Protein AF-A0A3N1XQB6-F1 (afdb_monomer_lite)

Radius of gyration: 24.45 Å; chains: 1; bounding box: 60×54×68 Å

Secondary structure (DSSP, 8-state):
-----PPEEEEE-SBTTTB--SS--TT-EEEEEE-TTS-EEEEEE-HHHHHHHHHHHHSTTEEEEE-STTTTHIIIIIHHHHT-TTPEESS--TTSSSS--S-HHHHHHHHHHHHHHHHHHHS-EEEE-TT--HHHHHHHHHHS--TTEEEE---TTT-S-HHHHHHHHHHHHHHHT---TT----S------PPPHHHHHHHHHHHHHHHHHHHHHHHHHHHHTEEEHHHHHHHHT--HHHHHHHHHTTSS--EEETTEEEEEGGGEETTEEPTTHHHHHHHS-TT--HHHHHHHHHS--TT-EETTEE--HHHHHHTT--HHHHHHHHHTSS--

Sequence (336 aa):
MSATNRQAHLLLDWDGVINVEGNERPGLLEAVVTDRHGEDVLLRWHPAVVDELREILSRSRVRAFWLTTNNHLVPDHWGDVVGLPGIENAAALPDGHGYPPRSPLSWTTWRAAAALRHVEDSGNVMWIDAHIDETLTAGISEMGRTSGLRRIIPDSSVGLSMAHIAEIQCWVAEISGENPHGSRGMFSSDWEAAVTAAQAREIRESAARDVEAEVAETRAEYRRICLSTDEVAAVLHLSPTAISAALADGALYCERIGSEDVFPTWQFAEGRTIAGLPAVLRARPEGLRGPTLHGWMTTAKPTLRLAAEIVSPREWLRRGHDVRTITGLLSTFGYR

Foldseek 3Di:
DDPPLFAAEEEDECFLAAFFPADDDPQWDWDWDQDQQRDTDIGTGHLVLLVLVVVLCVDPRYAYAYLYLQQCCCAPPVCVVSPNHDHHHLDADPQRHRDDQPDPVSSLVVSLVSQVVSCVRRVAYEYEEQPCDPVSVVVNVLPDPCRRYHYDHHRSNHHDDVVNSVVVVCSSCVSVVNPPPDDDDDDDDDDDDDDDPVVSVVVVVVVVVVVVVSVVVLLVVLQVQWDFLVRLCVLQVHDSVVVVVCVVLQVFDWDDDPNTTTGGNLQDDPSGGFPCRSVLVVLADPSCDGPNVVCQQARFGPQCDDPHDGGGVSVCRNVPHDSVSSSVVNNVSDDD

pLDDT: mean 74.73, std 19.37, range [27.41, 96.94]

Structure (mmCIF, N/CA/C/O backbone):
data_AF-A0A3N1XQB6-F1
#
_entry.id   AF-A0A3N1XQB6-F1
#
loop_
_atom_site.group_PDB
_atom_site.id
_atom_site.type_symbol
_atom_site.label_atom_id
_atom_site.label_alt_id
_atom_site.label_comp_id
_atom_site.label_asym_id
_atom_site.label_entity_id
_atom_site.label_seq_id
_atom_site.pdbx_PDB_ins_code
_atom_site.Cartn_x
_atom_site.Cartn_y
_atom_site.Cartn_z
_atom_site.occupancy
_atom_site.B_iso_or_equiv
_atom_site.auth_seq_id
_atom_site.auth_comp_id
_atom_site.auth_asym_id
_atom_site.auth_atom_id
_atom_site.pdbx_PDB_model_num
ATOM 1 N N . MET A 1 1 ? -32.341 20.625 8.602 1.00 37.22 1 MET A N 1
ATOM 2 C CA . MET A 1 1 ? -31.476 19.757 7.774 1.00 37.22 1 MET A CA 1
ATOM 3 C C . MET A 1 1 ? -31.316 18.452 8.530 1.00 37.22 1 MET A C 1
ATOM 5 O O . MET A 1 1 ? -30.913 18.494 9.682 1.00 37.22 1 MET A O 1
ATOM 9 N N . SER A 1 2 ? -31.789 17.347 7.953 1.00 33.22 2 SER A N 1
ATOM 10 C CA . SER A 1 2 ? -31.799 16.023 8.587 1.00 33.22 2 SER A CA 1
ATOM 11 C C . SER A 1 2 ? -30.358 15.550 8.802 1.00 33.22 2 SER A C 1
ATOM 13 O O . SER A 1 2 ? -29.566 15.608 7.863 1.00 33.22 2 SER A O 1
ATOM 15 N N . ALA A 1 3 ? -30.013 15.140 10.027 1.00 41.22 3 ALA A N 1
ATOM 16 C CA . ALA A 1 3 ? -28.755 14.465 10.324 1.00 41.22 3 ALA A CA 1
ATOM 17 C C . ALA A 1 3 ? -28.787 13.109 9.611 1.00 41.22 3 ALA A C 1
ATOM 19 O O . ALA A 1 3 ? -29.341 12.134 10.112 1.00 41.22 3 ALA A O 1
ATOM 20 N N . THR A 1 4 ? -28.289 13.087 8.378 1.00 45.56 4 THR A N 1
ATOM 21 C CA . THR A 1 4 ? -28.101 11.869 7.597 1.00 45.56 4 THR A CA 1
ATOM 22 C C . THR A 1 4 ? -27.347 10.856 8.446 1.00 45.56 4 THR A C 1
ATOM 24 O O . THR A 1 4 ? -26.298 11.182 8.997 1.00 45.56 4 THR A O 1
ATOM 27 N N . ASN A 1 5 ? -27.918 9.657 8.535 1.00 54.62 5 ASN A N 1
ATOM 28 C CA . ASN A 1 5 ? -27.428 8.444 9.182 1.00 54.62 5 ASN A CA 1
ATOM 29 C C . ASN A 1 5 ? -26.044 8.042 8.624 1.00 54.62 5 ASN A C 1
ATOM 31 O O . ASN A 1 5 ? -25.943 7.119 7.818 1.00 54.62 5 ASN A O 1
ATOM 35 N N . ARG A 1 6 ? -24.995 8.807 8.952 1.00 66.81 6 ARG A N 1
ATOM 36 C CA . ARG A 1 6 ? -23.616 8.540 8.532 1.00 66.81 6 ARG A CA 1
ATOM 37 C C . ARG A 1 6 ? -23.155 7.267 9.235 1.00 66.81 6 ARG A C 1
ATOM 39 O O . ARG A 1 6 ? -23.206 7.192 10.460 1.00 66.81 6 ARG A O 1
ATOM 46 N N . GLN A 1 7 ? -22.754 6.267 8.454 1.00 82.31 7 GLN A N 1
ATOM 47 C CA . GLN A 1 7 ? -22.132 5.058 8.990 1.00 82.31 7 GLN A CA 1
ATOM 48 C C . GLN A 1 7 ? -20.824 5.435 9.684 1.00 82.31 7 GLN A C 1
ATOM 50 O O . GLN A 1 7 ? -20.067 6.254 9.164 1.00 82.31 7 GLN A O 1
ATOM 55 N N . ALA A 1 8 ? -20.565 4.845 10.847 1.00 89.94 8 ALA A N 1
ATOM 56 C CA . ALA A 1 8 ? -19.280 4.995 11.510 1.00 89.94 8 ALA A CA 1
ATOM 57 C C . ALA A 1 8 ? -18.208 4.204 10.753 1.00 89.94 8 ALA A C 1
ATOM 59 O O . ALA A 1 8 ? -18.502 3.164 10.159 1.00 89.94 8 ALA A O 1
ATOM 60 N N . HIS A 1 9 ? -16.970 4.688 10.767 1.00 93.75 9 HIS A N 1
ATOM 61 C CA . HIS A 1 9 ? -15.856 4.034 10.085 1.00 93.75 9 HIS A CA 1
ATOM 62 C C . HIS A 1 9 ? -14.942 3.322 11.089 1.00 93.75 9 HIS A C 1
ATOM 64 O O . HIS A 1 9 ? -14.532 3.908 12.088 1.00 93.75 9 HIS A O 1
ATOM 70 N N . LEU A 1 10 ? -14.602 2.065 10.816 1.00 94.81 10 LEU A N 1
ATOM 71 C CA . LEU A 1 10 ? -13.601 1.301 11.559 1.00 94.81 10 LEU A CA 1
ATOM 72 C C . LEU A 1 10 ? -12.359 1.142 10.680 1.00 94.81 10 LEU A C 1
ATOM 74 O O . LEU A 1 10 ? -12.445 0.545 9.613 1.00 94.81 10 LEU A O 1
ATOM 78 N N . LEU A 1 11 ? -11.223 1.683 11.105 1.00 95.06 11 LEU A N 1
ATOM 79 C CA . LEU A 1 11 ? -9.953 1.595 10.387 1.00 95.06 11 LEU A CA 1
ATOM 80 C C . LEU A 1 11 ? -9.073 0.558 11.077 1.00 95.06 11 LEU A C 1
ATOM 82 O O . LEU A 1 11 ? -8.814 0.683 12.273 1.00 95.06 11 LEU A O 1
ATOM 86 N N . LEU A 1 12 ? -8.633 -0.450 10.334 1.00 95.00 12 LEU A N 1
ATOM 87 C CA . LEU A 1 12 ? -7.875 -1.585 10.855 1.00 95.00 12 LEU A CA 1
ATOM 88 C C . LEU A 1 12 ? -6.495 -1.637 10.201 1.00 95.00 12 LEU A C 1
ATOM 90 O O . LEU A 1 12 ? -6.410 -1.740 8.976 1.00 95.00 12 LEU A O 1
ATOM 94 N N . ASP A 1 13 ? -5.425 -1.613 10.993 1.00 93.31 13 ASP A N 1
ATOM 95 C CA . ASP A 1 13 ? -4.147 -2.150 10.519 1.00 93.31 13 ASP A CA 1
ATOM 96 C C . ASP A 1 13 ? -4.190 -3.691 10.501 1.00 93.31 13 ASP A C 1
ATOM 98 O O . ASP A 1 13 ? -5.101 -4.327 11.038 1.00 93.31 13 ASP A O 1
ATOM 102 N N . TRP A 1 14 ? -3.212 -4.290 9.831 1.00 92.56 14 TRP A N 1
ATOM 103 C CA . TRP A 1 14 ? -3.039 -5.729 9.713 1.00 92.56 14 TRP A CA 1
ATOM 104 C C . TRP A 1 14 ? -2.078 -6.265 10.772 1.00 92.56 14 TRP A C 1
ATOM 106 O O . TRP A 1 14 ? -2.487 -7.055 11.628 1.00 92.56 14 TRP A O 1
ATOM 116 N N . ASP A 1 15 ? -0.822 -5.821 10.719 1.00 88.12 15 ASP A N 1
ATOM 117 C CA . ASP A 1 15 ? 0.254 -6.320 11.571 1.00 88.12 15 ASP A CA 1
ATOM 118 C C . ASP A 1 15 ? 0.117 -5.774 12.996 1.00 88.12 15 ASP A C 1
ATOM 120 O O . ASP A 1 15 ? -0.189 -4.603 13.221 1.00 88.12 15 ASP A O 1
ATOM 124 N N . GLY A 1 16 ? 0.237 -6.668 13.974 1.00 86.12 16 GLY A N 1
ATOM 125 C CA . GLY A 1 16 ? 0.018 -6.370 15.385 1.00 86.12 16 GLY A CA 1
ATOM 126 C C . GLY A 1 16 ? -1.448 -6.163 15.781 1.00 86.12 16 GLY A C 1
ATOM 127 O O . GLY A 1 16 ? -1.733 -5.964 16.960 1.00 86.12 16 GLY A O 1
ATOM 128 N N . VAL A 1 17 ? -2.392 -6.239 14.835 1.00 93.56 17 VAL A N 1
ATOM 129 C CA . VAL A 1 17 ? -3.833 -6.045 15.074 1.00 93.56 17 VAL A CA 1
ATOM 130 C C . VAL A 1 17 ? -4.612 -7.323 14.782 1.00 93.56 17 VAL A C 1
ATOM 132 O O . VAL A 1 17 ? -5.195 -7.904 15.697 1.00 93.56 17 VAL A O 1
ATOM 135 N N . ILE A 1 18 ? -4.623 -7.767 13.523 1.00 93.56 18 ILE A N 1
ATOM 136 C CA . ILE A 1 18 ? -5.254 -9.027 13.101 1.00 93.56 18 ILE A CA 1
ATOM 137 C C . ILE A 1 18 ? -4.201 -10.127 13.027 1.00 93.56 18 ILE A C 1
ATOM 139 O O . ILE A 1 18 ? -4.397 -11.203 13.593 1.00 93.56 18 ILE A O 1
ATOM 143 N N . ASN A 1 19 ? -3.086 -9.832 12.356 1.00 90.62 19 ASN A N 1
ATOM 144 C CA . ASN A 1 19 ? -1.931 -10.707 12.271 1.00 90.62 19 ASN A CA 1
ATOM 145 C C . ASN A 1 19 ? -0.998 -10.456 13.460 1.00 90.62 19 ASN A C 1
ATOM 147 O O . ASN A 1 19 ? -0.467 -9.359 13.622 1.00 90.62 19 ASN A O 1
ATOM 151 N N . VAL A 1 20 ? -0.810 -11.464 14.304 1.00 82.75 20 VAL A N 1
ATOM 152 C CA . VAL A 1 20 ? -0.005 -11.363 15.525 1.00 82.75 20 VAL A CA 1
ATOM 153 C C . VAL A 1 20 ? 1.486 -11.485 15.189 1.00 82.75 20 VAL A C 1
ATOM 155 O O . VAL A 1 20 ? 1.912 -12.479 14.606 1.00 82.75 20 VAL A O 1
ATOM 158 N N . GLU A 1 21 ? 2.295 -10.506 15.609 1.00 74.94 21 GLU A N 1
ATOM 159 C CA . GLU A 1 21 ? 3.747 -10.457 15.335 1.00 74.94 21 GLU A CA 1
ATOM 160 C C . GLU A 1 21 ? 4.579 -11.332 16.298 1.00 74.94 21 GLU A C 1
ATOM 162 O O . GLU A 1 21 ? 5.763 -11.581 16.074 1.00 74.94 21 GLU A O 1
ATOM 167 N N . GLY A 1 22 ? 3.974 -11.785 17.400 1.00 63.81 22 GLY A N 1
ATOM 168 C CA . GLY A 1 22 ? 4.632 -12.529 18.477 1.00 63.81 22 GLY A CA 1
ATOM 169 C C . GLY A 1 22 ? 4.761 -14.044 18.259 1.00 63.81 22 GLY A C 1
ATOM 170 O O . GLY A 1 22 ? 4.192 -14.628 17.338 1.00 63.81 22 GLY A O 1
ATOM 171 N N . ASN A 1 23 ? 5.503 -14.693 19.166 1.00 53.84 23 ASN A N 1
ATOM 172 C CA . ASN A 1 23 ? 5.668 -16.154 19.213 1.00 53.84 23 ASN A CA 1
ATOM 173 C C . ASN A 1 23 ? 4.344 -16.898 19.467 1.00 53.84 23 ASN A C 1
ATOM 175 O O . ASN A 1 23 ? 3.386 -16.317 19.976 1.00 53.84 23 ASN A O 1
ATOM 179 N N . GLU A 1 24 ? 4.342 -18.206 19.178 1.00 57.19 24 GLU A N 1
ATOM 180 C CA . GLU A 1 24 ? 3.225 -19.137 19.386 1.00 57.19 24 GLU A CA 1
ATOM 181 C C . GLU A 1 24 ? 2.515 -18.928 20.733 1.00 57.19 24 GLU A C 1
ATOM 183 O O . GLU A 1 24 ? 3.117 -19.002 21.810 1.00 57.19 24 GLU A O 1
ATOM 188 N N . ARG A 1 25 ? 1.201 -18.694 20.666 1.00 62.06 25 ARG A N 1
ATOM 189 C CA . ARG A 1 25 ? 0.310 -18.627 21.827 1.00 62.06 25 ARG A CA 1
ATOM 190 C C . ARG A 1 25 ? -0.798 -19.668 21.681 1.00 62.06 25 ARG A C 1
ATOM 192 O O . ARG A 1 25 ? -1.293 -19.870 20.570 1.00 62.06 25 ARG A O 1
ATOM 199 N N . PRO A 1 26 ? -1.242 -20.301 22.781 1.00 57.78 26 PRO A N 1
ATOM 200 C CA . PRO A 1 26 ? -2.378 -21.210 22.734 1.00 57.78 26 PRO A CA 1
ATOM 201 C C . PRO A 1 26 ? -3.621 -20.513 22.171 1.00 57.78 26 PRO A C 1
ATOM 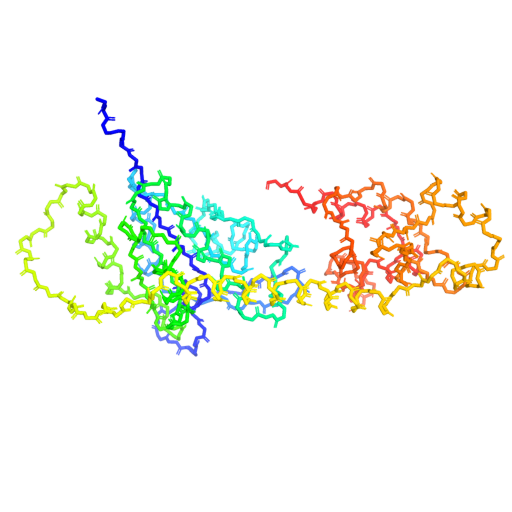203 O O . PRO A 1 26 ? -3.981 -19.429 22.626 1.00 57.78 26 PRO A O 1
ATOM 206 N N . GLY A 1 27 ? -4.291 -21.156 21.214 1.00 68.06 27 GLY A N 1
ATOM 207 C CA . GLY A 1 27 ? -5.571 -20.691 20.672 1.00 68.06 27 GLY A CA 1
ATOM 208 C C . GLY A 1 27 ? -5.487 -19.784 19.443 1.00 68.06 27 GLY A C 1
ATOM 209 O O . GLY A 1 27 ? -6.539 -19.429 18.915 1.00 68.06 27 GLY A O 1
ATOM 210 N N . LEU A 1 28 ? -4.289 -19.444 18.955 1.00 73.75 28 LEU A N 1
ATOM 211 C CA . LEU A 1 28 ? -4.148 -18.830 17.633 1.00 73.75 28 LEU A CA 1
ATOM 212 C C . LEU A 1 28 ? -4.397 -19.873 16.537 1.00 73.75 28 LEU A C 1
ATOM 214 O O . LEU A 1 28 ? -3.977 -21.025 16.654 1.00 73.75 28 LEU A O 1
ATOM 218 N N . LEU A 1 29 ? -5.081 -19.455 15.476 1.00 78.31 29 LEU A N 1
ATOM 219 C CA . LEU A 1 29 ? -5.055 -20.161 14.205 1.00 78.31 29 LEU A CA 1
ATOM 220 C C . LEU A 1 29 ? -3.873 -19.673 13.386 1.00 78.31 29 LEU A C 1
ATOM 222 O O . LEU A 1 29 ? -3.486 -18.505 13.465 1.00 78.31 29 LEU A O 1
ATOM 226 N N . GLU A 1 30 ? -3.337 -20.587 12.589 1.00 84.25 30 GLU A N 1
ATOM 227 C CA . GLU A 1 30 ? -2.217 -20.325 11.707 1.00 84.25 30 GLU A CA 1
ATOM 228 C C . GLU A 1 30 ? -2.565 -20.730 10.278 1.00 84.25 30 GLU A C 1
ATOM 230 O O . GLU A 1 30 ? -3.202 -21.761 10.042 1.00 84.25 30 GLU A O 1
ATOM 235 N N . ALA A 1 31 ? -2.117 -19.929 9.319 1.00 76.19 31 ALA A N 1
ATOM 236 C CA . ALA A 1 31 ? -2.151 -20.279 7.909 1.00 76.19 31 ALA A CA 1
ATOM 237 C C . ALA A 1 31 ? -0.877 -19.791 7.237 1.00 76.19 31 ALA A C 1
ATOM 239 O O . ALA A 1 31 ? -0.441 -18.666 7.463 1.00 76.19 31 ALA A O 1
ATOM 240 N N . VAL A 1 32 ? -0.299 -20.626 6.381 1.00 77.56 32 VAL A N 1
ATOM 241 C CA . VAL A 1 32 ? 0.776 -20.195 5.491 1.00 77.56 32 VAL A CA 1
ATOM 242 C C . VAL A 1 32 ? 0.141 -19.716 4.197 1.00 77.56 32 VAL A C 1
ATOM 244 O O . VAL A 1 32 ? -0.618 -20.449 3.559 1.00 77.56 32 VAL A O 1
ATOM 247 N N . VAL A 1 33 ? 0.449 -18.482 3.825 1.00 72.88 33 VAL A N 1
ATOM 248 C CA . VAL A 1 33 ? 0.063 -17.874 2.554 1.00 72.88 33 VAL A CA 1
ATOM 249 C C . VAL A 1 33 ? 1.319 -17.501 1.796 1.00 72.88 33 VAL A C 1
ATOM 251 O O . VAL A 1 33 ? 2.333 -17.164 2.392 1.00 72.88 33 VAL A O 1
ATOM 254 N N . THR A 1 34 ? 1.258 -17.530 0.476 1.00 68.56 34 THR A N 1
ATOM 255 C CA . THR A 1 34 ? 2.379 -17.078 -0.342 1.00 68.56 34 THR A CA 1
ATOM 256 C C . THR A 1 34 ? 2.198 -15.595 -0.641 1.00 68.56 34 THR A C 1
ATOM 258 O O . THR A 1 34 ? 1.141 -15.178 -1.122 1.00 68.56 34 THR A O 1
ATOM 261 N N . ASP A 1 35 ? 3.208 -14.781 -0.350 1.00 65.19 35 ASP A N 1
ATOM 262 C CA . ASP A 1 35 ? 3.184 -13.369 -0.714 1.00 65.19 35 ASP A CA 1
ATOM 263 C C . ASP A 1 35 ? 3.443 -13.155 -2.218 1.00 65.19 35 ASP A C 1
ATOM 265 O O . ASP A 1 35 ? 3.690 -14.076 -3.003 1.00 65.19 35 ASP A O 1
ATOM 269 N N . ARG A 1 36 ? 3.424 -11.893 -2.655 1.00 56.59 36 ARG A N 1
ATOM 270 C CA . ARG A 1 36 ? 3.706 -11.533 -4.057 1.00 56.59 36 ARG A CA 1
ATOM 271 C C . ARG A 1 36 ? 5.138 -11.854 -4.512 1.00 56.59 36 ARG A C 1
ATOM 273 O O . ARG A 1 36 ? 5.409 -11.845 -5.715 1.00 56.59 36 ARG A O 1
ATOM 280 N N . HIS A 1 37 ? 6.058 -12.052 -3.571 1.00 54.69 37 HIS A N 1
ATOM 281 C CA . HIS A 1 37 ? 7.454 -12.408 -3.802 1.00 54.69 37 HIS A CA 1
ATOM 282 C C . HIS A 1 37 ? 7.668 -13.923 -3.827 1.00 54.69 37 HIS A C 1
ATOM 284 O O . HIS A 1 37 ? 8.764 -14.362 -4.170 1.00 54.69 37 HIS A O 1
ATOM 290 N N . GLY A 1 38 ? 6.607 -14.711 -3.619 1.00 55.50 38 GLY A N 1
ATOM 291 C CA . GLY A 1 38 ? 6.679 -16.167 -3.630 1.00 55.50 38 GLY A CA 1
ATOM 292 C C . GLY A 1 38 ? 7.215 -16.727 -2.319 1.00 55.50 38 GLY A C 1
ATOM 293 O O . GLY A 1 38 ? 7.556 -17.906 -2.282 1.00 55.50 38 GLY A O 1
ATOM 294 N N . GLU A 1 39 ? 7.315 -15.882 -1.296 1.00 64.62 39 GLU A N 1
ATOM 295 C CA . GLU A 1 39 ? 7.776 -16.244 0.030 1.00 64.62 39 GLU A CA 1
ATOM 296 C C . GLU A 1 39 ? 6.581 -16.689 0.868 1.00 64.62 39 GLU A C 1
ATOM 298 O O . GLU A 1 39 ? 5.492 -16.104 0.811 1.00 64.62 39 GLU A O 1
ATOM 303 N N . ASP A 1 40 ? 6.791 -17.743 1.645 1.00 74.06 40 ASP A N 1
ATOM 304 C CA . ASP A 1 40 ? 5.795 -18.229 2.584 1.00 74.06 40 ASP A CA 1
ATOM 305 C C . ASP A 1 40 ? 5.720 -17.266 3.774 1.00 74.06 40 ASP A C 1
ATOM 307 O O . ASP A 1 40 ? 6.676 -17.082 4.529 1.00 74.06 40 ASP A O 1
ATOM 311 N N . VAL A 1 41 ? 4.553 -16.656 3.944 1.00 76.69 41 VAL A N 1
ATOM 312 C CA . VAL A 1 41 ? 4.210 -15.787 5.064 1.00 76.69 41 VAL A CA 1
ATOM 313 C C . VAL A 1 41 ? 3.276 -16.550 5.986 1.00 76.69 41 VAL A C 1
ATOM 315 O O . VAL A 1 41 ? 2.232 -17.060 5.580 1.00 76.69 41 VAL A O 1
ATOM 318 N N . LEU A 1 42 ? 3.657 -16.626 7.255 1.00 81.75 42 LEU A N 1
ATOM 319 C CA . LEU A 1 42 ? 2.842 -17.241 8.288 1.00 81.75 42 LEU A CA 1
ATOM 320 C C . LEU A 1 42 ? 1.902 -16.199 8.890 1.00 81.75 42 LEU A C 1
ATOM 322 O O . LEU A 1 42 ? 2.346 -15.266 9.555 1.00 81.75 42 LEU A O 1
ATOM 326 N N . LEU A 1 43 ? 0.608 -16.384 8.662 1.00 83.00 43 LEU A N 1
ATOM 327 C CA . LEU A 1 43 ? -0.453 -15.611 9.289 1.00 83.00 43 LEU A CA 1
ATOM 328 C C . LEU A 1 43 ? -0.833 -16.249 10.616 1.00 83.00 43 LEU A C 1
ATOM 330 O O . LEU A 1 43 ? -1.012 -17.468 10.680 1.00 83.00 43 LEU A O 1
ATOM 334 N N . ARG A 1 44 ? -1.019 -15.426 11.648 1.00 82.56 44 ARG A N 1
ATOM 335 C CA . ARG A 1 44 ? -1.482 -15.871 12.967 1.00 82.56 44 ARG A CA 1
ATOM 336 C C . ARG A 1 44 ? -2.578 -14.963 13.485 1.00 82.56 44 ARG A C 1
ATOM 338 O O . ARG A 1 44 ? -2.361 -13.762 13.590 1.00 82.56 44 ARG A O 1
ATOM 345 N N . TRP A 1 45 ? -3.728 -15.514 13.857 1.00 86.88 45 TRP A N 1
ATOM 346 C CA . TRP A 1 45 ? -4.842 -14.711 14.369 1.00 86.88 45 TRP A CA 1
ATOM 347 C C . TRP A 1 45 ? -5.650 -15.448 15.431 1.00 86.88 45 TRP A C 1
ATOM 349 O O . TRP A 1 45 ? -5.659 -16.677 15.502 1.00 86.88 45 TRP A O 1
ATOM 359 N N . HIS A 1 46 ? -6.367 -14.692 16.260 1.00 82.81 46 HIS A N 1
ATOM 360 C CA . HIS A 1 46 ? -7.278 -15.265 17.242 1.00 82.81 46 HIS A CA 1
ATOM 361 C C . HIS A 1 46 ? -8.669 -15.476 16.607 1.00 82.81 46 HIS A C 1
ATOM 363 O O . HIS A 1 46 ? -9.344 -14.491 16.294 1.00 82.81 46 HIS A O 1
ATOM 369 N N . PRO A 1 47 ? -9.161 -16.720 16.452 1.00 82.38 47 PRO A N 1
ATOM 370 C CA . PRO A 1 47 ? -10.404 -16.995 15.725 1.00 82.38 47 PRO A CA 1
ATOM 371 C C . PRO A 1 47 ? -11.619 -16.315 16.358 1.00 82.38 47 PRO A C 1
ATOM 373 O O . PRO A 1 47 ? -12.378 -15.662 15.654 1.00 82.38 47 PRO A O 1
ATOM 376 N N . ALA A 1 48 ? -11.744 -16.351 17.691 1.00 79.12 48 ALA A N 1
ATOM 377 C CA . ALA A 1 48 ? -12.870 -15.706 18.375 1.00 79.12 48 ALA A CA 1
ATOM 378 C C . ALA A 1 48 ? -12.911 -14.178 18.174 1.00 79.12 48 ALA A C 1
ATOM 380 O O . ALA A 1 48 ? -13.985 -13.599 18.102 1.00 79.12 48 ALA A O 1
ATOM 381 N N . VAL A 1 49 ? -11.751 -13.522 18.047 1.00 84.25 49 VAL A N 1
ATOM 382 C CA . VAL A 1 49 ? -11.674 -12.071 17.804 1.00 84.25 49 VAL A CA 1
ATOM 383 C C . VAL A 1 49 ? -12.165 -11.762 16.396 1.00 84.25 49 VAL A C 1
ATOM 385 O O . VAL A 1 49 ? -12.928 -10.821 16.199 1.00 84.25 49 VAL A O 1
ATOM 388 N N . VAL A 1 50 ? -11.761 -12.575 15.419 1.00 89.44 50 VAL A N 1
ATOM 389 C CA . VAL A 1 50 ? -12.199 -12.410 14.032 1.00 89.44 50 VAL A CA 1
ATOM 390 C C . VAL A 1 50 ? -13.685 -12.733 13.860 1.00 89.44 50 VAL A C 1
ATOM 392 O O . VAL A 1 50 ? -14.375 -12.014 13.139 1.00 89.44 50 VAL A O 1
ATOM 395 N N . ASP A 1 51 ? -14.203 -13.754 14.542 1.00 83.44 51 ASP A N 1
ATOM 396 C CA . ASP A 1 51 ? -15.630 -14.086 14.519 1.00 83.44 51 ASP A CA 1
ATOM 397 C C . ASP A 1 51 ? -16.489 -12.941 15.073 1.00 83.44 51 ASP A C 1
ATOM 399 O O . ASP A 1 51 ? -17.474 -12.546 14.448 1.00 83.44 51 ASP A O 1
ATOM 403 N N . GLU A 1 52 ? -16.069 -12.343 16.187 1.00 84.88 52 GLU A N 1
ATOM 404 C CA . GLU A 1 52 ? -16.755 -11.202 16.799 1.00 84.88 52 GLU A CA 1
ATOM 405 C C . GLU A 1 52 ? -16.635 -9.929 15.955 1.00 84.88 52 GLU A C 1
ATOM 407 O O . GLU A 1 52 ? -17.621 -9.213 15.773 1.00 84.88 52 GLU A O 1
ATOM 412 N N . LEU A 1 53 ? -15.464 -9.656 15.363 1.00 90.56 53 LEU A N 1
ATOM 413 C CA . LEU A 1 53 ? -15.322 -8.573 14.384 1.00 90.56 53 LEU A CA 1
ATOM 414 C C . LEU A 1 53 ? -16.274 -8.778 13.211 1.00 90.56 53 LEU A C 1
ATOM 416 O O . LEU A 1 53 ? -16.976 -7.846 12.829 1.00 90.56 53 LEU A O 1
ATOM 420 N N . ARG A 1 54 ? -16.356 -9.992 12.661 1.00 90.62 54 ARG A N 1
ATOM 421 C CA . ARG A 1 54 ? -17.278 -10.302 11.565 1.00 90.62 54 ARG A CA 1
ATOM 422 C C . ARG A 1 54 ? -18.727 -10.044 11.969 1.00 90.62 54 ARG A C 1
ATOM 424 O O . ARG A 1 54 ? -19.480 -9.473 11.180 1.00 90.62 54 ARG A O 1
ATOM 431 N N . GLU A 1 55 ? -19.116 -10.413 13.189 1.00 88.56 55 GLU A N 1
ATOM 432 C CA . GLU A 1 55 ? -20.449 -10.105 13.702 1.00 88.56 55 GLU A CA 1
ATOM 433 C C . GLU A 1 55 ? -20.682 -8.590 13.782 1.00 88.56 55 GLU A C 1
ATOM 435 O O . GLU A 1 55 ? -21.699 -8.105 13.281 1.00 88.56 55 GLU A O 1
ATOM 440 N N . ILE A 1 56 ? -19.737 -7.828 14.338 1.00 87.50 56 ILE A N 1
ATOM 441 C CA . ILE A 1 56 ? -19.814 -6.362 14.417 1.00 87.50 56 ILE A CA 1
ATOM 442 C C . ILE A 1 56 ? -19.978 -5.751 13.018 1.00 87.50 56 ILE A C 1
ATOM 444 O O . ILE A 1 56 ? -20.850 -4.905 12.818 1.00 87.50 56 ILE A O 1
ATOM 448 N N . LEU A 1 57 ? -19.189 -6.208 12.042 1.00 89.19 57 LEU A N 1
ATOM 449 C CA . LEU A 1 57 ? -19.204 -5.703 10.666 1.00 89.19 57 LEU A CA 1
ATOM 450 C C . LEU A 1 57 ? -20.454 -6.101 9.879 1.00 89.19 57 LEU A C 1
ATOM 452 O O . LEU A 1 57 ? -20.846 -5.398 8.951 1.00 89.19 57 LEU A O 1
ATOM 456 N N . SER A 1 58 ? -21.127 -7.187 10.264 1.00 84.56 58 SER A N 1
ATOM 457 C CA . SER A 1 58 ? -22.410 -7.570 9.666 1.00 84.56 58 SER A CA 1
ATOM 458 C C . SER A 1 58 ? -23.553 -6.604 10.018 1.00 84.56 58 SER A C 1
ATOM 460 O O . SER A 1 58 ? -24.602 -6.605 9.366 1.00 84.56 58 SER A O 1
ATOM 462 N N . ARG A 1 59 ? -23.365 -5.746 11.031 1.00 72.75 59 ARG A N 1
ATOM 463 C CA . ARG A 1 59 ? -24.355 -4.754 11.461 1.00 72.75 59 ARG A CA 1
ATOM 464 C C . ARG A 1 59 ? -24.208 -3.484 10.617 1.00 72.75 59 ARG A C 1
ATOM 466 O O . ARG A 1 59 ? -23.149 -2.871 10.556 1.00 72.75 59 ARG A O 1
ATOM 473 N N . SER A 1 60 ? -25.304 -3.028 10.011 1.00 64.25 60 SER A N 1
ATOM 474 C CA . SER A 1 60 ? -25.357 -1.988 8.960 1.00 64.25 60 SER A CA 1
ATOM 475 C C . SER A 1 60 ? -24.909 -0.561 9.345 1.00 64.25 60 SER A C 1
ATOM 477 O O . SER A 1 60 ? -25.080 0.372 8.555 1.00 64.25 60 SER A O 1
ATOM 479 N N . ARG A 1 61 ? -24.340 -0.364 10.539 1.00 77.94 61 ARG A N 1
ATOM 480 C CA . ARG A 1 61 ? -23.942 0.943 11.090 1.00 77.94 61 ARG A CA 1
ATOM 481 C C . ARG A 1 61 ? -22.434 1.187 11.125 1.00 77.94 61 ARG A C 1
ATOM 483 O O . ARG A 1 61 ? -22.041 2.337 11.317 1.00 77.94 61 ARG A O 1
ATOM 490 N N . VAL A 1 62 ? -21.618 0.158 10.899 1.00 88.31 62 VAL A N 1
ATOM 491 C CA . VAL A 1 62 ? -20.156 0.270 10.832 1.00 88.31 62 VAL A CA 1
ATOM 492 C C . VAL A 1 62 ? -19.683 -0.155 9.452 1.00 88.31 62 VAL A C 1
ATOM 494 O O . VAL A 1 62 ? -20.056 -1.218 8.966 1.00 88.31 62 VAL A O 1
ATOM 497 N N . ARG A 1 63 ? -18.839 0.665 8.832 1.00 91.94 63 ARG A N 1
ATOM 498 C CA . ARG A 1 63 ? -18.097 0.302 7.627 1.00 91.94 63 ARG A CA 1
ATOM 499 C C . ARG A 1 63 ? -16.624 0.161 7.984 1.00 91.94 63 ARG A C 1
ATOM 501 O O . ARG A 1 63 ? -16.034 1.101 8.514 1.00 91.94 63 ARG A O 1
ATOM 508 N N . ALA A 1 64 ? -16.048 -1.007 7.721 1.00 93.44 64 ALA A N 1
ATOM 509 C CA . ALA A 1 64 ? -14.626 -1.242 7.940 1.00 93.44 64 ALA A CA 1
ATOM 510 C C . ALA A 1 64 ? -13.790 -0.864 6.724 1.00 93.44 64 ALA A C 1
ATOM 512 O O . ALA A 1 64 ? -14.238 -1.002 5.585 1.00 93.44 64 ALA A O 1
ATOM 513 N N . PHE A 1 65 ? -12.559 -0.451 7.004 1.00 94.94 65 PHE A N 1
ATOM 514 C CA . PHE A 1 65 ? -11.526 -0.207 6.020 1.00 94.94 65 PHE A CA 1
ATOM 515 C C . PHE A 1 65 ? -10.173 -0.703 6.526 1.00 94.94 65 PHE A C 1
ATOM 517 O O . PHE A 1 65 ? -9.829 -0.515 7.695 1.00 94.94 65 PHE A O 1
ATOM 524 N N . TRP A 1 66 ? -9.373 -1.264 5.628 1.00 93.62 66 TRP A N 1
ATOM 525 C CA . TRP A 1 66 ? -7.970 -1.545 5.880 1.00 93.62 66 TRP A CA 1
ATOM 526 C C . TRP A 1 66 ? -7.158 -0.255 5.789 1.00 93.62 66 TRP A C 1
ATOM 528 O O . TRP A 1 66 ? -7.149 0.423 4.763 1.00 93.62 66 TRP A O 1
ATOM 538 N N . LEU A 1 67 ? -6.451 0.084 6.861 1.00 91.31 67 LEU A N 1
ATOM 539 C CA . LEU A 1 67 ? -5.447 1.139 6.892 1.00 91.31 67 LEU A CA 1
ATOM 540 C C . LEU A 1 67 ? -4.096 0.503 7.212 1.00 91.31 67 LEU A C 1
ATOM 542 O O . LEU A 1 67 ? -3.555 0.651 8.302 1.00 91.31 67 LEU A O 1
ATOM 546 N N . THR A 1 68 ? -3.576 -0.241 6.238 1.00 86.56 68 THR A N 1
ATOM 547 C CA . THR A 1 68 ? -2.383 -1.070 6.407 1.00 86.56 68 THR A CA 1
ATOM 548 C C . THR A 1 68 ? -1.317 -0.790 5.352 1.00 86.56 68 THR A C 1
ATOM 550 O O . THR A 1 68 ? -1.596 -0.331 4.244 1.00 86.56 68 THR A O 1
ATOM 553 N N . THR A 1 69 ? -0.064 -1.090 5.695 1.00 76.38 69 THR A N 1
ATOM 554 C CA . THR A 1 69 ? 1.079 -1.101 4.764 1.00 76.38 69 THR A CA 1
ATOM 555 C C . THR A 1 69 ? 0.953 -2.214 3.721 1.00 76.38 69 THR A C 1
ATOM 557 O O . THR A 1 69 ? 1.459 -2.083 2.605 1.00 76.38 69 THR A O 1
ATOM 560 N N . ASN A 1 70 ? 0.191 -3.267 4.022 1.00 76.56 70 ASN A N 1
ATOM 561 C CA . ASN A 1 70 ? -0.075 -4.407 3.143 1.00 76.56 70 ASN A CA 1
ATOM 562 C C . ASN A 1 70 ? -1.291 -4.187 2.215 1.00 76.56 70 ASN A C 1
ATOM 564 O O . ASN A 1 70 ? -2.046 -5.116 1.936 1.00 76.56 70 ASN A O 1
ATOM 568 N N . ASN A 1 71 ? -1.470 -2.959 1.710 1.00 70.38 71 ASN A N 1
ATOM 569 C CA . ASN A 1 71 ? -2.677 -2.403 1.056 1.00 70.38 71 ASN A CA 1
ATOM 570 C C . ASN A 1 71 ? -3.238 -3.160 -0.173 1.00 70.38 71 ASN A C 1
ATOM 572 O O . ASN A 1 71 ? -4.217 -2.738 -0.767 1.00 70.38 71 ASN A O 1
ATOM 576 N N . HIS A 1 72 ? -2.595 -4.229 -0.626 1.00 69.06 72 HIS A N 1
ATOM 577 C CA . HIS A 1 72 ? -3.046 -5.060 -1.753 1.00 69.06 72 HIS A CA 1
ATOM 578 C C . HIS A 1 72 ? -3.100 -6.535 -1.350 1.00 69.06 72 HIS A C 1
ATOM 580 O O . HIS A 1 72 ? -4.004 -7.253 -1.740 1.00 69.06 72 HIS A O 1
ATOM 586 N N . LEU A 1 73 ? -2.186 -6.988 -0.489 1.00 75.50 73 LEU A N 1
ATOM 587 C CA . LEU A 1 73 ? -2.192 -8.363 0.006 1.00 75.50 73 LEU A CA 1
ATOM 588 C C . LEU A 1 73 ? -3.376 -8.624 0.940 1.00 75.50 73 LEU A C 1
ATOM 590 O O . LEU A 1 73 ? -3.992 -9.684 0.869 1.00 75.50 73 LEU A O 1
ATOM 594 N N . VAL A 1 74 ? -3.713 -7.655 1.792 1.00 82.19 74 VAL A N 1
ATOM 595 C CA . VAL A 1 74 ? -4.771 -7.827 2.790 1.00 82.19 74 VAL A CA 1
ATOM 596 C C . VAL A 1 74 ? -6.169 -7.838 2.168 1.00 82.19 74 VAL A C 1
ATOM 598 O O . VAL A 1 74 ? -6.875 -8.820 2.386 1.00 82.19 74 VAL A O 1
ATOM 601 N N . PRO A 1 75 ? -6.583 -6.841 1.365 1.00 78.94 75 PRO A N 1
ATOM 602 C CA . PRO A 1 75 ? -7.922 -6.844 0.773 1.00 78.94 75 PRO A CA 1
ATOM 603 C C . PRO A 1 75 ? -8.123 -7.955 -0.261 1.00 78.94 75 PRO A C 1
ATOM 605 O O . PRO A 1 75 ? -9.202 -8.535 -0.312 1.00 78.94 75 PRO A O 1
ATOM 608 N N . ASP A 1 76 ? -7.097 -8.263 -1.065 1.00 74.31 76 ASP A N 1
ATOM 609 C CA . ASP A 1 76 ? -7.247 -9.168 -2.212 1.00 74.31 76 ASP A CA 1
ATOM 610 C C . ASP A 1 76 ? -7.043 -10.644 -1.842 1.00 74.31 76 ASP A C 1
ATOM 612 O O . ASP A 1 76 ? -7.388 -11.530 -2.628 1.00 74.31 76 ASP A O 1
ATOM 616 N N . HIS A 1 77 ? -6.418 -10.931 -0.692 1.00 79.19 77 HIS A N 1
ATOM 617 C CA . HIS A 1 77 ? -6.022 -12.297 -0.355 1.00 79.19 77 HIS A CA 1
ATOM 618 C C . HIS A 1 77 ? -6.083 -12.632 1.137 1.00 79.19 77 HIS A C 1
ATOM 620 O O . HIS A 1 77 ? -6.801 -13.549 1.534 1.00 79.19 77 HIS A O 1
ATOM 626 N N . TRP A 1 78 ? -5.320 -11.940 1.985 1.00 84.50 78 TRP A N 1
ATOM 627 C CA . TRP A 1 78 ? -5.137 -12.376 3.373 1.00 84.50 78 TRP A CA 1
ATOM 628 C C . TRP A 1 78 ? -6.387 -12.171 4.233 1.00 84.50 78 TRP A C 1
ATOM 630 O O . TRP A 1 78 ? -6.658 -12.988 5.112 1.00 84.50 78 TRP A O 1
ATOM 640 N N . GLY A 1 79 ? -7.183 -11.138 3.946 1.00 82.62 79 GLY A N 1
ATOM 641 C CA . GLY A 1 79 ? -8.474 -10.899 4.588 1.00 82.62 79 GLY A CA 1
ATOM 642 C C . GLY A 1 79 ? -9.424 -12.085 4.422 1.00 82.62 79 GLY A C 1
ATOM 643 O O . GLY A 1 79 ? -10.023 -12.529 5.399 1.00 82.62 79 GLY A O 1
ATOM 644 N N . ASP A 1 80 ? -9.491 -12.674 3.228 1.00 81.12 80 ASP A N 1
ATOM 645 C CA . ASP A 1 80 ? -10.315 -13.859 2.965 1.00 81.12 80 ASP A CA 1
ATOM 646 C C . ASP A 1 80 ? -9.847 -15.070 3.782 1.00 81.12 80 ASP A C 1
ATOM 648 O O . ASP A 1 80 ? -10.671 -15.788 4.350 1.00 81.12 80 ASP A O 1
ATOM 652 N N . VAL A 1 81 ? -8.529 -15.269 3.889 1.00 82.75 81 VAL A N 1
ATOM 653 C CA . VAL A 1 81 ? -7.925 -16.396 4.622 1.00 82.75 81 VAL A CA 1
ATOM 654 C C . VAL A 1 81 ? -8.290 -16.363 6.104 1.00 82.75 81 VAL A C 1
ATOM 656 O O . VAL A 1 81 ? -8.627 -17.399 6.676 1.00 82.75 81 VAL A O 1
ATOM 659 N N . VAL A 1 82 ? -8.270 -15.181 6.722 1.00 82.62 82 VAL A N 1
ATOM 660 C CA . VAL A 1 82 ? -8.639 -15.031 8.139 1.00 82.62 82 VAL A CA 1
ATOM 661 C C . VAL A 1 82 ? -10.153 -14.939 8.346 1.00 82.62 82 VAL A C 1
ATOM 663 O O . VAL A 1 82 ? -10.630 -15.019 9.474 1.00 82.62 82 VAL A O 1
ATOM 666 N N . GLY A 1 83 ? -10.935 -14.821 7.270 1.00 84.44 83 GLY A N 1
ATOM 667 C CA . GLY A 1 83 ? -12.392 -14.749 7.311 1.00 84.44 83 GLY A CA 1
ATOM 668 C C . GLY A 1 83 ? -12.945 -13.336 7.522 1.00 84.44 83 GLY A C 1
ATOM 669 O O . GLY A 1 83 ? -14.015 -13.187 8.115 1.00 84.44 83 GLY A O 1
ATOM 670 N N . LEU A 1 84 ? -12.244 -12.314 7.035 1.00 88.88 84 LEU A N 1
ATOM 671 C CA . LEU A 1 84 ? -12.678 -10.915 6.935 1.00 88.88 84 LEU A CA 1
ATOM 672 C C . LEU A 1 84 ? -12.704 -10.447 5.460 1.00 88.88 84 LEU A C 1
ATOM 674 O O . LEU A 1 84 ? -11.987 -9.510 5.101 1.00 88.88 84 LEU A O 1
ATOM 678 N N . PRO A 1 85 ? -13.504 -11.095 4.590 1.00 86.06 85 PRO A N 1
ATOM 679 C CA . PRO A 1 85 ? -13.562 -10.755 3.173 1.00 86.06 85 PRO A CA 1
ATOM 680 C C . PRO A 1 85 ? -14.247 -9.403 2.929 1.00 86.06 85 PRO A C 1
ATOM 682 O O . PRO A 1 85 ? -15.125 -8.985 3.686 1.00 86.06 85 PRO A O 1
ATOM 685 N N . GLY A 1 86 ? -13.910 -8.755 1.811 1.00 84.25 86 GLY A N 1
ATOM 686 C CA . GLY A 1 86 ? -14.671 -7.614 1.281 1.00 84.25 86 GLY A CA 1
ATOM 687 C C . GLY A 1 86 ? -14.512 -6.288 2.035 1.00 84.25 86 GLY A C 1
ATOM 688 O O . GLY A 1 86 ? -15.300 -5.369 1.817 1.00 84.25 86 GLY A O 1
ATOM 689 N N . ILE A 1 87 ? -13.513 -6.171 2.911 1.00 90.94 87 ILE A N 1
ATOM 690 C CA . ILE A 1 87 ? -13.118 -4.895 3.516 1.00 90.94 87 ILE A CA 1
ATOM 691 C C . ILE A 1 87 ? -12.215 -4.145 2.524 1.00 90.94 87 ILE A C 1
ATOM 693 O O . ILE A 1 87 ? -11.216 -4.681 2.049 1.00 90.94 87 ILE A O 1
ATOM 697 N N . GLU A 1 88 ? -12.570 -2.900 2.211 1.00 88.00 88 GLU A N 1
ATOM 698 C CA . GLU A 1 88 ? -11.844 -2.048 1.260 1.00 88.00 88 GLU A CA 1
ATOM 699 C C . GLU A 1 88 ? -10.684 -1.299 1.929 1.00 88.00 88 GLU A C 1
ATOM 701 O O . GLU A 1 88 ? -10.639 -1.153 3.147 1.00 88.00 88 GLU A O 1
ATOM 706 N N . ASN A 1 89 ? -9.767 -0.740 1.141 1.00 87.75 89 ASN A N 1
ATOM 707 C CA . ASN A 1 89 ? -8.722 0.133 1.675 1.00 87.75 89 ASN A CA 1
ATOM 708 C C . ASN A 1 89 ? -9.253 1.521 2.051 1.00 87.75 89 ASN A C 1
ATOM 710 O O . ASN A 1 89 ? -10.007 2.137 1.299 1.00 87.75 89 ASN A O 1
ATOM 714 N N . ALA A 1 90 ? -8.770 2.056 3.170 1.00 81.88 90 ALA A N 1
ATOM 715 C CA . ALA A 1 90 ? -9.050 3.416 3.632 1.00 81.88 90 ALA A CA 1
ATOM 716 C C . ALA A 1 90 ? -8.378 4.481 2.747 1.00 81.88 90 ALA A C 1
ATOM 718 O O . ALA A 1 90 ? -8.862 5.603 2.598 1.00 81.88 90 ALA A O 1
ATOM 719 N N . ALA A 1 91 ? -7.227 4.155 2.155 1.00 76.81 91 ALA A N 1
ATOM 720 C CA . ALA A 1 91 ? -6.515 5.046 1.252 1.00 76.81 91 ALA A CA 1
ATOM 721 C C . ALA A 1 91 ? -5.559 4.277 0.334 1.00 76.81 91 ALA A C 1
ATOM 723 O O . ALA A 1 91 ? -5.048 3.213 0.679 1.00 76.81 91 ALA A O 1
ATOM 724 N N . ALA A 1 92 ? -5.258 4.853 -0.830 1.00 68.81 92 ALA A N 1
ATOM 725 C CA . ALA A 1 92 ? -4.130 4.404 -1.639 1.00 68.81 92 ALA A CA 1
ATOM 726 C C . ALA A 1 92 ? -2.805 4.733 -0.931 1.00 68.81 92 ALA A C 1
ATOM 728 O O . ALA A 1 92 ? -2.692 5.777 -0.279 1.00 68.81 92 ALA A O 1
ATOM 729 N N . LEU A 1 93 ? -1.803 3.863 -1.090 1.00 62.78 93 LEU A N 1
ATOM 730 C CA . LEU A 1 93 ? -0.452 4.125 -0.592 1.00 62.78 93 LEU A CA 1
ATOM 731 C C . LEU A 1 93 ? 0.177 5.303 -1.351 1.00 62.78 93 LEU A C 1
ATOM 733 O O . LEU A 1 93 ? -0.047 5.405 -2.561 1.00 62.78 93 LEU A O 1
ATOM 737 N N . PRO A 1 94 ? 0.987 6.156 -0.693 1.00 53.72 94 PRO A N 1
ATOM 738 C CA . PRO A 1 94 ? 1.618 7.315 -1.331 1.00 53.72 94 PRO A CA 1
ATOM 739 C C . PRO A 1 94 ? 2.463 6.984 -2.572 1.00 53.72 94 PRO A C 1
ATOM 741 O O . PRO A 1 94 ? 2.576 7.810 -3.473 1.00 53.72 94 PRO A O 1
ATOM 744 N N . ASP A 1 95 ? 3.039 5.783 -2.631 1.00 54.47 95 ASP A N 1
ATOM 745 C CA . ASP A 1 95 ? 3.926 5.295 -3.694 1.00 54.47 95 ASP A CA 1
ATOM 746 C C . ASP A 1 95 ? 3.330 4.135 -4.518 1.00 54.47 95 A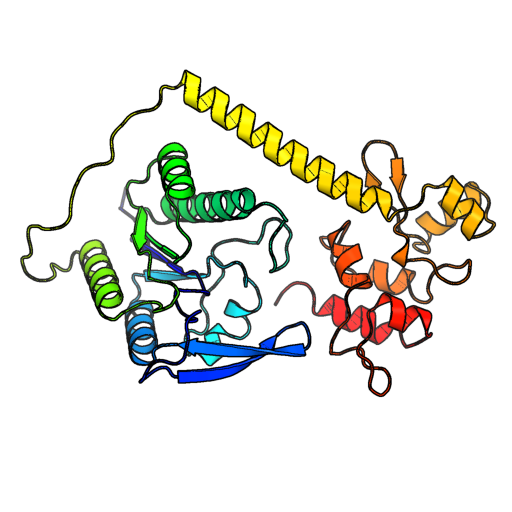SP A C 1
ATOM 748 O O . ASP A 1 95 ? 3.982 3.591 -5.413 1.00 54.47 95 ASP A O 1
ATOM 752 N N . GLY A 1 96 ? 2.077 3.765 -4.239 1.00 49.28 96 GLY A N 1
ATOM 753 C CA . GLY A 1 96 ? 1.348 2.726 -4.957 1.00 49.28 96 GLY A CA 1
ATOM 754 C C . GLY A 1 96 ? 1.731 1.276 -4.630 1.00 49.28 96 GLY A C 1
ATOM 755 O O . GLY A 1 96 ? 1.071 0.387 -5.170 1.00 49.28 96 GLY A O 1
ATOM 756 N N . HIS A 1 97 ? 2.710 0.984 -3.753 1.00 48.94 97 HIS A N 1
ATOM 757 C CA . HIS A 1 97 ? 3.123 -0.402 -3.457 1.00 48.94 97 HIS A CA 1
ATOM 758 C C . HIS A 1 97 ? 3.433 -0.685 -1.985 1.00 48.94 97 HIS A C 1
ATOM 760 O O . HIS A 1 97 ? 4.132 0.056 -1.316 1.00 48.94 97 HIS A O 1
ATOM 766 N N . GLY A 1 98 ? 2.953 -1.835 -1.493 1.00 44.03 98 GLY A N 1
ATOM 767 C CA . GLY A 1 98 ? 3.122 -2.235 -0.093 1.00 44.03 98 GLY A CA 1
ATOM 768 C C . GLY A 1 98 ? 4.518 -2.738 0.244 1.00 44.03 98 GLY A C 1
ATOM 769 O O . GLY A 1 98 ? 4.754 -3.930 0.129 1.00 44.03 98 GLY A O 1
ATOM 770 N N . TYR A 1 99 ? 5.434 -1.836 0.576 1.00 39.34 99 TYR A N 1
ATOM 771 C CA . TYR A 1 99 ? 6.526 -1.964 1.560 1.00 39.34 99 TYR A CA 1
ATOM 772 C C . TYR A 1 99 ? 7.099 -0.538 1.758 1.00 39.34 99 TYR A C 1
ATOM 774 O O . TYR A 1 99 ? 7.018 0.259 0.826 1.00 39.34 99 TYR A O 1
ATOM 782 N N . PRO A 1 100 ? 7.614 -0.158 2.940 1.00 40.22 100 PRO A N 1
ATOM 783 C CA . PRO A 1 100 ? 7.729 1.244 3.328 1.00 40.22 100 PRO A CA 1
ATOM 784 C C . PRO A 1 100 ? 8.687 2.108 2.484 1.00 40.22 100 PRO A C 1
ATOM 786 O O . PRO A 1 100 ? 9.817 1.675 2.251 1.00 40.22 100 PRO A O 1
ATOM 789 N N . PRO A 1 101 ? 8.331 3.370 2.121 1.00 40.50 101 PRO A N 1
ATOM 790 C CA . PRO A 1 101 ? 9.309 4.444 1.965 1.00 40.50 101 PRO A CA 1
ATOM 791 C C . PRO A 1 101 ? 10.235 4.497 3.179 1.00 40.50 101 PRO A C 1
ATOM 793 O O . PRO A 1 101 ? 9.831 4.192 4.301 1.00 40.50 101 PRO A O 1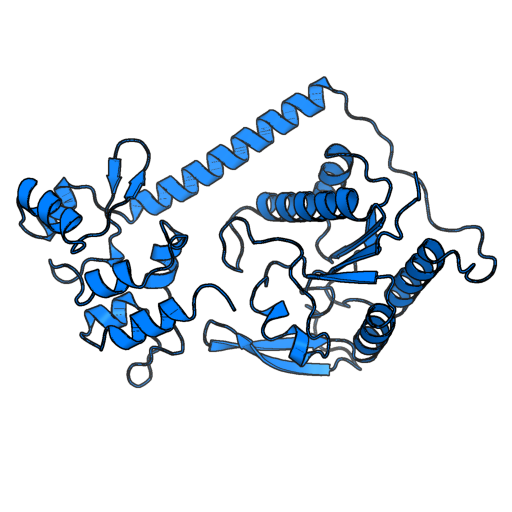
ATOM 796 N N . ARG A 1 102 ? 11.493 4.878 2.948 1.00 38.41 102 ARG A N 1
ATOM 797 C CA . ARG A 1 102 ? 12.599 4.691 3.900 1.00 38.41 102 ARG A CA 1
ATOM 798 C C . ARG A 1 102 ? 12.460 5.469 5.217 1.00 38.41 102 ARG A C 1
ATOM 800 O O . ARG A 1 102 ? 13.207 5.173 6.146 1.00 38.41 102 ARG A O 1
ATOM 807 N N . SER A 1 103 ? 11.503 6.396 5.336 1.00 41.16 103 SER A N 1
ATOM 808 C CA . SER A 1 103 ? 11.256 7.165 6.560 1.00 41.16 103 SER A CA 1
ATOM 809 C C . SER A 1 103 ? 9.980 6.723 7.306 1.00 41.16 103 SER A C 1
ATOM 811 O O . SER A 1 103 ? 8.879 6.856 6.754 1.00 41.16 103 SER A O 1
ATOM 813 N N . PRO A 1 104 ? 10.081 6.295 8.584 1.00 40.22 104 PRO A N 1
ATOM 814 C CA . PRO A 1 104 ? 8.941 5.959 9.449 1.00 40.22 104 PRO A CA 1
ATOM 815 C C . PRO A 1 104 ? 7.912 7.092 9.576 1.00 40.22 104 PRO A C 1
ATOM 817 O O . PRO A 1 104 ? 6.713 6.841 9.640 1.00 40.22 104 PRO A O 1
ATOM 820 N N . LEU A 1 105 ? 8.366 8.350 9.527 1.00 43.53 105 LEU A N 1
ATOM 821 C CA . LEU A 1 105 ? 7.504 9.529 9.663 1.00 43.53 105 LEU A CA 1
ATOM 822 C C . LEU A 1 105 ? 6.504 9.659 8.501 1.00 43.53 105 LEU A C 1
ATOM 824 O O . LEU A 1 105 ? 5.381 10.113 8.705 1.00 43.53 105 LEU A O 1
ATOM 828 N N . SER A 1 106 ? 6.863 9.201 7.296 1.00 52.78 106 SER A N 1
ATOM 829 C CA . SER A 1 106 ? 6.001 9.297 6.106 1.00 52.78 106 SER A CA 1
ATOM 830 C C . SER A 1 106 ? 4.749 8.406 6.179 1.00 52.78 106 SER A C 1
ATOM 832 O O . SER A 1 106 ? 3.676 8.804 5.719 1.00 52.78 106 SER A O 1
ATOM 834 N N . TRP A 1 107 ? 4.852 7.235 6.817 1.00 58.16 107 TRP A N 1
ATOM 835 C CA . TRP A 1 107 ? 3.735 6.304 7.020 1.00 58.16 107 TRP A CA 1
ATOM 836 C C . TRP A 1 107 ? 2.775 6.792 8.074 1.00 58.16 107 TRP A C 1
ATOM 838 O O . TRP A 1 107 ? 1.565 6.838 7.858 1.00 58.16 107 TRP A O 1
ATOM 848 N N . THR A 1 108 ? 3.350 7.198 9.194 1.00 62.66 108 THR A N 1
ATOM 849 C CA . THR A 1 108 ? 2.663 7.776 10.332 1.00 62.66 108 THR A CA 1
ATOM 850 C C . THR A 1 108 ? 1.807 8.964 9.881 1.00 62.66 108 THR A C 1
ATOM 852 O O . THR A 1 108 ? 0.598 8.998 10.116 1.00 62.66 108 THR A O 1
ATOM 855 N N . THR A 1 109 ? 2.379 9.885 9.100 1.00 66.25 109 THR A N 1
ATOM 856 C CA . THR A 1 109 ? 1.637 11.028 8.551 1.00 66.25 109 THR A CA 1
ATOM 857 C C . THR A 1 109 ? 0.583 10.625 7.513 1.00 66.25 109 THR A C 1
ATOM 859 O O . THR A 1 109 ? -0.517 11.181 7.525 1.00 66.25 109 THR A O 1
ATOM 862 N N . TRP A 1 110 ? 0.853 9.652 6.636 1.00 71.62 110 TRP A N 1
ATOM 863 C CA . TRP A 1 110 ? -0.150 9.180 5.672 1.00 71.62 110 TRP A CA 1
ATOM 864 C C . TRP A 1 110 ? -1.347 8.504 6.356 1.00 71.62 110 TRP A C 1
ATOM 866 O O . TRP A 1 110 ? -2.491 8.820 6.013 1.00 71.62 110 TRP A O 1
ATOM 876 N N . ARG A 1 111 ? -1.105 7.630 7.345 1.00 78.06 111 ARG A N 1
ATOM 877 C CA . ARG A 1 111 ? -2.162 6.965 8.121 1.00 78.06 111 ARG A CA 1
ATOM 878 C C . ARG A 1 111 ? -3.006 7.990 8.875 1.00 78.06 111 ARG A C 1
ATOM 880 O O . ARG A 1 111 ? -4.231 7.946 8.783 1.00 78.06 111 ARG A O 1
ATOM 887 N N . ALA A 1 112 ? -2.370 8.977 9.512 1.00 76.88 112 ALA A N 1
ATOM 888 C CA . ALA A 1 112 ? -3.068 10.091 10.153 1.00 76.88 112 ALA A CA 1
ATOM 889 C C . ALA A 1 112 ? -3.960 10.863 9.170 1.00 76.88 112 ALA A C 1
ATOM 891 O O . ALA A 1 112 ? -5.142 11.077 9.435 1.00 76.88 112 ALA A O 1
ATOM 892 N N . ALA A 1 113 ? -3.420 11.243 8.008 1.00 73.06 113 ALA A N 1
ATOM 893 C CA . ALA A 1 113 ? -4.175 11.969 6.993 1.00 73.06 113 ALA A CA 1
ATOM 894 C C . ALA A 1 113 ? -5.355 11.146 6.449 1.00 73.06 113 ALA A C 1
ATOM 896 O O . ALA A 1 113 ? -6.420 11.702 6.185 1.00 73.06 113 ALA A O 1
ATOM 897 N N . ALA A 1 114 ? -5.188 9.831 6.282 1.00 79.38 114 ALA A N 1
ATOM 898 C CA . ALA A 1 114 ? -6.279 8.934 5.917 1.00 79.38 114 ALA A CA 1
ATOM 899 C C . ALA A 1 114 ? -7.352 8.891 7.007 1.00 79.38 114 ALA A C 1
ATOM 901 O O . ALA A 1 114 ? -8.516 9.157 6.715 1.00 79.38 114 ALA A O 1
ATOM 902 N N . ALA A 1 115 ? -6.965 8.658 8.261 1.00 82.69 115 ALA A N 1
ATOM 903 C CA . ALA A 1 115 ? -7.899 8.613 9.377 1.00 82.69 115 ALA A CA 1
ATOM 904 C C . ALA A 1 115 ? -8.722 9.904 9.501 1.00 82.69 115 ALA A C 1
ATOM 906 O O . ALA A 1 115 ? -9.941 9.846 9.653 1.00 82.69 115 ALA A O 1
ATOM 907 N N . LEU A 1 116 ? -8.087 11.068 9.347 1.00 78.88 116 LEU A N 1
ATOM 908 C CA . LEU A 1 116 ? -8.764 12.364 9.419 1.00 78.88 116 LEU A CA 1
ATOM 909 C C . LEU A 1 116 ? -9.765 12.592 8.278 1.00 78.88 116 LEU A C 1
ATOM 911 O O . LEU A 1 116 ? -10.844 13.118 8.536 1.00 78.88 116 LEU A O 1
ATOM 915 N N . ARG A 1 117 ? -9.495 12.123 7.051 1.00 79.62 117 ARG A N 1
ATOM 916 C CA . ARG A 1 117 ? -10.503 12.152 5.970 1.00 79.62 117 ARG A CA 1
ATOM 917 C C . ARG A 1 117 ? -11.740 11.330 6.329 1.00 79.62 117 ARG A C 1
ATOM 919 O O . ARG A 1 117 ? -12.864 11.792 6.169 1.00 79.62 117 ARG A O 1
ATOM 926 N N . HIS A 1 118 ? -11.548 10.146 6.914 1.00 86.00 118 HIS A N 1
ATOM 927 C CA . HIS A 1 118 ? -12.674 9.339 7.386 1.00 86.00 118 HIS A CA 1
ATOM 928 C C . HIS A 1 118 ? -13.445 10.019 8.530 1.00 86.00 118 HIS A C 1
ATOM 930 O O . HIS A 1 118 ? -14.652 9.786 8.655 1.00 86.00 118 HIS A O 1
ATOM 936 N N . VAL A 1 119 ? -12.793 10.860 9.345 1.00 83.19 119 VAL A N 1
ATOM 937 C CA . VAL A 1 119 ? -13.462 11.683 10.370 1.00 83.19 119 VAL A CA 1
ATOM 938 C C . VAL A 1 119 ? -14.333 12.751 9.715 1.00 83.19 119 VAL A C 1
ATOM 940 O O . VAL A 1 119 ? -15.474 12.931 10.132 1.00 83.19 119 VAL A O 1
ATOM 943 N N . GLU A 1 120 ? -13.856 13.419 8.667 1.00 80.31 120 GLU A N 1
ATOM 944 C CA . GLU A 1 120 ? -14.651 14.395 7.907 1.00 80.31 120 GLU A CA 1
ATOM 945 C C . GLU A 1 120 ? -15.889 13.746 7.253 1.00 80.31 120 GLU A C 1
ATOM 947 O O . GLU A 1 120 ? -17.003 14.295 7.303 1.00 80.31 120 GLU A O 1
ATOM 952 N N . ASP A 1 121 ? -15.713 12.536 6.718 1.00 81.75 121 ASP A N 1
ATOM 953 C CA . ASP A 1 121 ? -16.757 11.785 6.019 1.00 81.75 121 ASP A CA 1
ATOM 954 C C . ASP A 1 121 ? -17.828 11.223 6.962 1.00 81.75 121 ASP A C 1
ATOM 956 O O . ASP A 1 121 ? -19.026 11.409 6.730 1.00 81.75 121 ASP A O 1
ATOM 960 N N . SER A 1 122 ? -17.417 10.555 8.044 1.00 84.81 122 SER A N 1
ATOM 961 C CA . SER A 1 122 ? -18.331 9.830 8.944 1.00 84.81 122 SER A CA 1
ATOM 962 C C . SER A 1 122 ? -18.696 10.600 10.212 1.00 84.81 122 SER A C 1
ATOM 964 O O . SER A 1 122 ? -19.792 10.434 10.745 1.00 84.81 122 SER A O 1
ATOM 966 N N . GLY A 1 123 ? -17.797 11.451 10.710 1.00 83.44 123 GLY A N 1
ATOM 967 C CA . GLY A 1 123 ? -17.889 12.078 12.030 1.00 83.44 123 GLY A CA 1
ATOM 968 C C . GLY A 1 123 ? -17.658 11.130 13.216 1.00 83.44 123 GLY A C 1
ATOM 969 O O . GLY A 1 123 ? -17.610 11.608 14.345 1.00 83.44 123 GLY A O 1
ATOM 970 N N . ASN A 1 124 ? -17.520 9.816 12.989 1.00 87.88 124 ASN A N 1
ATOM 971 C CA . ASN A 1 124 ? -17.266 8.803 14.018 1.00 87.88 124 ASN A CA 1
ATOM 972 C C . ASN A 1 124 ? -16.353 7.711 13.457 1.00 87.88 124 ASN A C 1
ATOM 974 O O . ASN A 1 124 ? -16.782 6.875 12.661 1.00 87.88 124 ASN A O 1
ATOM 978 N N . VAL A 1 125 ? -15.107 7.708 13.911 1.00 90.50 125 VAL A N 1
ATOM 979 C CA . VAL A 1 125 ? -14.044 6.816 13.466 1.00 90.50 125 VAL A CA 1
ATOM 980 C C . VAL A 1 125 ? -13.418 6.122 14.665 1.00 90.50 125 VAL A C 1
ATOM 982 O O . VAL A 1 125 ? -13.062 6.771 15.645 1.00 90.50 125 VAL A O 1
ATOM 985 N N . MET A 1 126 ? -13.233 4.813 14.563 1.00 92.50 126 MET A N 1
ATOM 986 C CA . MET A 1 126 ? -12.355 4.042 15.439 1.00 92.50 126 MET A CA 1
ATOM 987 C C . MET A 1 126 ? -11.149 3.593 14.616 1.00 92.50 126 MET A C 1
ATOM 989 O O . MET A 1 126 ? -11.332 2.933 13.597 1.00 92.50 126 MET A O 1
ATOM 993 N N . TRP A 1 127 ? -9.934 3.947 15.027 1.00 93.19 127 TRP A N 1
ATOM 994 C CA . TRP A 1 127 ? -8.694 3.518 14.379 1.00 93.19 127 TRP A CA 1
ATOM 995 C C . TRP A 1 127 ? -7.924 2.551 15.279 1.00 93.19 127 TRP A C 1
ATOM 997 O O . TRP A 1 127 ? -7.550 2.892 16.397 1.00 93.19 127 TRP A O 1
ATOM 1007 N N . ILE A 1 128 ? -7.708 1.336 14.787 1.00 93.88 128 ILE A N 1
ATOM 1008 C CA . ILE A 1 128 ? -7.014 0.267 15.495 1.00 93.88 128 ILE A CA 1
ATOM 1009 C C . ILE A 1 128 ? -5.692 -0.029 14.801 1.00 93.88 128 ILE A C 1
ATOM 1011 O O . ILE A 1 128 ? -5.687 -0.466 13.650 1.00 93.88 128 ILE A O 1
ATOM 1015 N N . ASP A 1 129 ? -4.589 0.206 15.501 1.00 91.94 129 ASP A N 1
ATOM 1016 C CA . ASP A 1 129 ? -3.238 0.071 14.958 1.00 91.94 129 ASP A CA 1
ATOM 1017 C C . ASP A 1 129 ? -2.242 -0.069 16.117 1.00 91.94 129 ASP A C 1
ATOM 1019 O O . ASP A 1 129 ? -2.263 0.717 17.065 1.00 91.94 129 ASP A O 1
ATOM 1023 N N . ALA A 1 130 ? -1.424 -1.122 16.073 1.00 87.44 130 ALA A N 1
ATOM 1024 C CA . ALA A 1 130 ? -0.479 -1.468 17.136 1.00 87.44 130 ALA A CA 1
ATOM 1025 C C . ALA A 1 130 ? 0.777 -0.583 17.137 1.00 87.44 130 ALA A C 1
ATOM 1027 O O . ALA A 1 130 ? 1.538 -0.584 18.102 1.00 87.44 130 ALA A O 1
ATOM 1028 N N . HIS A 1 131 ? 0.973 0.195 16.073 1.00 81.62 131 HIS A N 1
ATOM 1029 C CA . HIS A 1 131 ? 2.151 1.025 15.844 1.00 81.62 131 HIS A CA 1
ATOM 1030 C C . HIS A 1 131 ? 1.838 2.523 15.972 1.00 81.62 131 HIS A C 1
ATOM 1032 O O . HIS A 1 131 ? 2.609 3.370 15.516 1.00 81.62 131 HIS A O 1
ATOM 1038 N N . ILE A 1 132 ? 0.714 2.882 16.611 1.00 75.94 132 ILE A N 1
ATOM 1039 C CA . ILE A 1 132 ? 0.423 4.276 16.969 1.00 75.94 132 ILE A CA 1
ATOM 1040 C C . ILE A 1 132 ? 1.317 4.696 18.138 1.00 75.94 132 ILE A C 1
ATOM 1042 O O . ILE A 1 132 ? 1.075 4.319 19.283 1.00 75.94 132 ILE A O 1
ATOM 1046 N N . ASP A 1 133 ? 2.313 5.533 17.860 1.00 67.94 133 ASP A N 1
ATOM 1047 C CA . ASP A 1 133 ? 3.197 6.097 18.880 1.00 67.94 133 ASP A CA 1
ATOM 1048 C C . ASP A 1 133 ? 2.771 7.509 19.352 1.00 67.94 133 ASP A C 1
ATOM 1050 O O . ASP A 1 133 ? 1.787 8.112 18.894 1.00 67.94 133 ASP A O 1
ATOM 1054 N N . GLU A 1 134 ? 3.507 8.050 20.327 1.00 59.69 134 GLU A N 1
ATOM 1055 C CA . GLU A 1 134 ? 3.280 9.397 20.869 1.00 59.69 134 GLU A CA 1
ATOM 1056 C C . GLU A 1 134 ? 3.489 10.496 19.813 1.00 59.69 134 GLU A C 1
ATOM 1058 O O . GLU A 1 134 ? 2.799 11.516 19.838 1.00 59.69 134 GLU A O 1
ATOM 1063 N N . THR A 1 135 ? 4.376 10.267 18.842 1.00 57.84 135 THR A N 1
ATOM 1064 C CA . THR A 1 135 ? 4.682 11.223 17.767 1.00 57.84 135 THR A CA 1
ATOM 1065 C C . THR A 1 135 ? 3.515 11.320 16.785 1.00 57.84 135 THR A C 1
ATOM 1067 O O . THR A 1 135 ? 3.080 12.414 16.421 1.00 57.84 135 THR A O 1
ATOM 1070 N N . LEU A 1 136 ? 2.937 10.176 16.416 1.00 63.72 136 LEU A N 1
ATOM 1071 C CA . LEU A 1 136 ? 1.710 10.072 15.636 1.00 63.72 136 LEU A CA 1
ATOM 1072 C C . LEU A 1 136 ? 0.536 10.726 16.364 1.00 63.72 136 LEU A C 1
ATOM 1074 O O . LEU A 1 136 ? -0.248 11.472 15.778 1.00 63.72 136 LEU A O 1
ATOM 1078 N N . THR A 1 137 ? 0.431 10.465 17.664 1.00 62.41 137 THR A N 1
ATOM 1079 C CA . THR A 1 137 ? -0.623 11.014 18.516 1.00 62.41 137 THR A CA 1
ATOM 1080 C C . THR A 1 137 ? -0.574 12.537 18.578 1.00 62.41 137 THR A C 1
ATOM 1082 O O . THR A 1 137 ? -1.616 13.180 18.426 1.00 62.41 137 THR A O 1
ATOM 1085 N N . ALA A 1 138 ? 0.617 13.113 18.750 1.00 59.97 138 ALA A N 1
ATOM 1086 C CA . ALA A 1 138 ? 0.819 14.556 18.703 1.00 59.97 138 ALA A CA 1
ATOM 1087 C C . ALA A 1 138 ? 0.431 15.123 17.327 1.00 59.97 138 ALA A C 1
ATOM 1089 O O . ALA A 1 138 ? -0.380 16.045 17.247 1.00 59.97 138 ALA A O 1
ATOM 1090 N N . GLY A 1 139 ? 0.887 14.491 16.239 1.00 57.06 139 GLY A N 1
ATOM 1091 C CA . GLY A 1 139 ? 0.567 14.924 14.878 1.00 57.06 139 GLY A CA 1
ATOM 1092 C C . GLY A 1 139 ? -0.934 14.916 14.554 1.00 57.06 139 GLY A C 1
ATOM 1093 O O . GLY A 1 139 ? -1.436 15.852 13.937 1.00 57.06 139 GLY A O 1
ATOM 1094 N N . ILE A 1 140 ? -1.686 13.896 14.983 1.00 58.22 140 ILE A N 1
ATOM 1095 C CA . ILE A 1 140 ? -3.142 13.801 14.750 1.00 58.22 140 ILE A CA 1
ATOM 1096 C C . ILE A 1 140 ? -3.901 14.913 15.486 1.00 58.22 140 ILE A C 1
ATOM 1098 O O . ILE A 1 140 ? -4.810 15.515 14.912 1.00 58.22 140 ILE A O 1
ATOM 1102 N N . SER A 1 141 ? -3.526 15.197 16.738 1.00 56.38 141 SER A N 1
ATOM 1103 C CA . SER A 1 141 ? -4.136 16.263 17.547 1.00 56.38 141 SER A CA 1
ATOM 1104 C C . SER A 1 141 ? -3.894 17.659 16.960 1.00 56.38 141 SER A C 1
ATOM 1106 O O . SER A 1 141 ? -4.708 18.561 17.148 1.00 56.38 141 SER A O 1
ATOM 1108 N N . GLU A 1 142 ? -2.806 17.831 16.208 1.00 51.31 142 GLU A N 1
ATOM 1109 C CA . GLU A 1 142 ? -2.420 19.086 15.555 1.00 51.31 142 GLU A CA 1
ATOM 1110 C C . GLU A 1 142 ? -3.069 19.292 14.169 1.00 51.31 142 GLU A C 1
ATOM 1112 O O . GLU A 1 142 ? -3.215 20.432 13.720 1.00 51.31 142 GLU A O 1
ATOM 1117 N N . MET A 1 143 ? -3.486 18.215 13.490 1.00 50.38 143 MET A N 1
ATOM 1118 C CA . MET A 1 143 ? -4.007 18.240 12.113 1.00 50.38 143 MET A CA 1
ATOM 1119 C C . MET A 1 143 ? -5.509 18.575 11.983 1.00 50.38 143 MET A C 1
ATOM 1121 O O . MET A 1 143 ? -5.967 18.837 10.871 1.00 50.38 143 MET A O 1
ATOM 1125 N N . GLY A 1 144 ? -6.296 18.614 13.067 1.00 49.62 144 GLY A N 1
ATOM 1126 C CA . GLY A 1 144 ? -7.706 19.019 12.979 1.00 49.62 144 GLY A CA 1
ATOM 1127 C C . GLY A 1 144 ? -8.597 18.591 14.145 1.00 49.62 144 GLY A C 1
ATOM 1128 O O . GLY A 1 144 ? -8.130 18.171 15.199 1.00 49.62 144 GLY A O 1
ATOM 1129 N N . ARG A 1 145 ? -9.923 18.713 13.963 1.00 54.38 145 ARG A N 1
ATOM 1130 C CA . ARG A 1 145 ? -10.919 18.272 14.954 1.00 54.38 145 ARG A CA 1
ATOM 1131 C C . ARG A 1 145 ? -10.872 16.748 15.101 1.00 54.38 145 ARG A C 1
ATOM 1133 O O . ARG A 1 145 ? -11.501 16.032 14.334 1.00 54.38 145 ARG A O 1
ATOM 1140 N N . THR A 1 146 ? -10.213 16.266 16.148 1.00 59.38 146 THR A N 1
ATOM 1141 C CA . THR A 1 146 ? -10.248 14.858 16.583 1.00 59.38 146 THR A CA 1
ATOM 1142 C C . THR A 1 146 ? -11.569 14.469 17.249 1.00 59.38 146 THR A C 1
ATOM 1144 O O . THR A 1 146 ? -11.746 13.325 17.662 1.00 59.38 146 THR A O 1
ATOM 1147 N N . SER A 1 147 ? -12.526 15.400 17.351 1.00 65.62 147 SER A N 1
ATOM 1148 C CA . SER A 1 147 ? -13.876 15.125 17.835 1.00 65.62 147 SER A CA 1
ATOM 1149 C C . SER A 1 147 ? -14.543 14.083 16.931 1.00 65.62 147 SER A C 1
ATOM 1151 O O . SER A 1 147 ? -15.013 14.423 15.846 1.00 65.62 147 SER A O 1
ATOM 1153 N N . GLY A 1 148 ? -14.546 12.826 17.375 1.00 75.38 148 GLY A N 1
ATOM 1154 C CA . GLY A 1 148 ? -15.056 11.686 16.614 1.00 75.38 148 GLY A CA 1
ATOM 1155 C C . GLY A 1 148 ? -14.015 10.617 16.283 1.00 75.38 148 GLY A C 1
ATOM 1156 O O . GLY A 1 148 ? -14.422 9.555 15.837 1.00 75.38 148 GLY A O 1
ATOM 1157 N N . LEU A 1 149 ? -12.717 10.838 16.524 1.00 85.25 149 LEU A N 1
ATOM 1158 C CA . LEU A 1 149 ? -11.669 9.826 16.343 1.00 85.25 149 LEU A CA 1
ATOM 1159 C C . LEU A 1 149 ? -11.322 9.151 17.676 1.00 85.25 149 LEU A C 1
ATOM 1161 O O . LEU A 1 149 ? -10.805 9.790 18.591 1.00 85.25 149 LEU A O 1
ATOM 1165 N N . ARG A 1 150 ? -11.570 7.846 17.768 1.00 88.88 150 ARG A N 1
ATOM 1166 C CA . ARG A 1 150 ? -11.118 6.969 18.856 1.00 88.88 150 ARG A CA 1
ATOM 1167 C C . ARG A 1 150 ? -10.024 6.041 18.364 1.00 88.88 150 ARG A C 1
ATOM 1169 O O . ARG A 1 150 ? -9.922 5.793 17.164 1.00 88.88 150 ARG A O 1
ATOM 1176 N N . ARG A 1 151 ? -9.194 5.561 19.288 1.00 88.31 151 ARG A N 1
ATOM 1177 C CA . ARG A 1 151 ? -8.044 4.719 18.967 1.00 88.31 151 ARG A CA 1
ATOM 1178 C C . ARG A 1 151 ? -7.947 3.545 19.919 1.00 88.31 151 ARG A C 1
ATOM 1180 O O . ARG A 1 151 ? -8.111 3.737 21.117 1.00 88.31 151 ARG A O 1
ATOM 1187 N N . ILE A 1 152 ? -7.614 2.386 19.372 1.00 87.38 152 ILE A N 1
ATOM 1188 C CA . ILE A 1 152 ? -7.216 1.201 20.128 1.00 87.38 152 ILE A CA 1
ATOM 1189 C C . ILE A 1 152 ? -5.810 0.844 19.657 1.00 87.38 152 ILE A C 1
ATOM 1191 O O . ILE A 1 152 ? -5.565 0.766 18.455 1.00 87.38 152 ILE A O 1
ATOM 1195 N N . ILE A 1 153 ? -4.895 0.638 20.601 1.00 89.81 153 ILE A N 1
ATOM 1196 C CA . ILE A 1 153 ? -3.490 0.325 20.320 1.00 89.81 153 ILE A CA 1
ATOM 1197 C C . ILE A 1 153 ? -3.199 -1.032 20.962 1.00 89.81 153 ILE A C 1
ATOM 1199 O O . ILE A 1 153 ? -2.870 -1.086 22.150 1.00 89.81 153 ILE A O 1
ATOM 1203 N N . PRO A 1 154 ? -3.419 -2.147 20.241 1.00 80.06 154 PRO A N 1
ATOM 1204 C CA . PRO A 1 154 ? -3.132 -3.466 20.776 1.00 80.06 154 PRO A CA 1
ATOM 1205 C C . PRO A 1 154 ? -1.627 -3.680 20.954 1.00 80.06 154 PRO A C 1
ATOM 1207 O O . PRO A 1 154 ? -0.816 -3.122 20.222 1.00 80.06 154 PRO A O 1
ATOM 1210 N N . ASP A 1 155 ? -1.253 -4.543 21.896 1.00 80.25 155 ASP A N 1
ATOM 1211 C CA . ASP A 1 155 ? 0.105 -5.087 21.948 1.00 80.25 155 ASP A CA 1
ATOM 1212 C C . ASP A 1 155 ? 0.322 -5.959 20.703 1.00 80.25 155 ASP A C 1
ATOM 1214 O O . ASP A 1 155 ? -0.411 -6.932 20.496 1.00 80.25 155 ASP A O 1
ATOM 1218 N N . SER A 1 156 ? 1.321 -5.630 19.880 1.00 80.25 156 SER A N 1
ATOM 1219 C CA . SER A 1 156 ? 1.530 -6.294 18.587 1.00 80.25 156 SER A CA 1
ATOM 1220 C C . SER A 1 156 ? 1.851 -7.790 18.708 1.00 80.25 156 SER A C 1
ATOM 1222 O O . SER A 1 156 ? 1.566 -8.579 17.804 1.00 80.25 156 SER A O 1
ATOM 1224 N N . SER A 1 157 ? 2.362 -8.221 19.866 1.00 73.44 157 SER A N 1
ATOM 1225 C CA . SER A 1 157 ? 2.620 -9.628 20.173 1.00 73.44 157 SER A CA 1
ATOM 1226 C C . SER A 1 157 ? 1.368 -10.397 20.601 1.00 73.44 157 SER A C 1
ATOM 1228 O O . SER A 1 157 ? 1.415 -11.626 20.704 1.00 73.44 157 SER A O 1
ATOM 1230 N N . VAL A 1 158 ? 0.276 -9.689 20.903 1.00 75.75 158 VAL A N 1
ATOM 1231 C CA . VAL A 1 158 ? -1.031 -10.234 21.301 1.00 75.75 158 VAL A CA 1
ATOM 1232 C C . VAL A 1 158 ? -2.032 -10.136 20.149 1.00 75.75 158 VAL A C 1
ATOM 1234 O O . VAL A 1 158 ? -2.831 -11.053 19.971 1.00 75.75 158 VAL A O 1
ATOM 1237 N N . GLY A 1 159 ? -2.001 -9.036 19.393 1.00 83.31 159 GLY A N 1
ATOM 1238 C CA . GLY A 1 159 ? -3.084 -8.651 18.496 1.00 83.31 159 GLY A CA 1
ATOM 1239 C C . GLY A 1 159 ? -4.282 -8.060 19.241 1.00 83.31 159 GLY A C 1
ATOM 1240 O O . GLY A 1 159 ? -4.252 -7.789 20.449 1.00 83.31 159 GLY A O 1
ATOM 1241 N N . LEU A 1 160 ? -5.389 -7.881 18.520 1.00 83.50 160 LEU A N 1
ATOM 1242 C CA . LEU A 1 160 ? -6.675 -7.563 19.125 1.00 83.50 160 LEU A CA 1
ATOM 1243 C C . LEU A 1 160 ? -7.082 -8.643 20.132 1.00 83.50 160 LEU A C 1
ATOM 1245 O O . LEU A 1 160 ? -6.952 -9.840 19.893 1.00 83.50 160 LEU A O 1
ATOM 1249 N N . SER A 1 161 ? -7.615 -8.196 21.267 1.00 80.62 161 SER A N 1
ATOM 1250 C CA . SER A 1 161 ? -8.076 -9.062 22.347 1.00 80.62 161 SER A CA 1
ATOM 1251 C C . SER A 1 161 ? -9.591 -8.967 22.488 1.00 80.62 161 SER A C 1
ATOM 1253 O O . SER A 1 161 ? -10.213 -8.010 22.025 1.00 80.62 161 SER A O 1
ATOM 1255 N N . MET A 1 162 ? -10.190 -9.906 23.218 1.00 78.56 162 MET A N 1
ATOM 1256 C CA . MET A 1 162 ? -11.614 -9.834 23.558 1.00 78.56 162 MET A CA 1
ATOM 1257 C C . MET A 1 162 ? -11.987 -8.587 24.381 1.00 78.56 162 MET A C 1
ATOM 1259 O O . MET A 1 162 ? -13.126 -8.135 24.314 1.00 78.56 162 MET A O 1
ATOM 1263 N N . ALA A 1 163 ? -11.040 -7.986 25.112 1.00 73.06 163 ALA A N 1
ATOM 1264 C CA . ALA A 1 163 ? -11.273 -6.710 25.788 1.00 73.06 163 ALA A CA 1
ATOM 1265 C C . ALA A 1 163 ? -11.395 -5.553 24.782 1.00 73.06 163 ALA A C 1
ATOM 1267 O O . ALA A 1 163 ? -12.288 -4.719 24.911 1.00 73.06 163 ALA A O 1
ATOM 1268 N N . HIS A 1 164 ? -10.561 -5.547 23.738 1.00 84.25 164 HIS A N 1
ATOM 1269 C CA . HIS A 1 164 ? -10.684 -4.585 22.642 1.00 84.25 164 HIS A CA 1
ATOM 1270 C C . HIS A 1 164 ? -11.980 -4.799 21.846 1.00 84.25 164 HIS A C 1
ATOM 1272 O O . HIS A 1 164 ? -12.632 -3.828 21.479 1.00 84.25 164 HIS A O 1
ATOM 1278 N N . ILE A 1 165 ? -12.412 -6.050 21.634 1.00 82.44 165 ILE A N 1
ATOM 1279 C CA . ILE A 1 165 ? -13.727 -6.344 21.037 1.00 82.44 165 ILE A CA 1
ATOM 1280 C C . ILE A 1 165 ? -14.857 -5.710 21.852 1.00 82.44 165 ILE A C 1
ATOM 1282 O O . ILE A 1 165 ? -15.719 -5.048 21.277 1.00 82.44 165 ILE A O 1
ATOM 1286 N N . ALA A 1 166 ? -14.831 -5.853 23.178 1.00 76.00 166 ALA A N 1
ATOM 1287 C CA . ALA A 1 166 ? -15.826 -5.231 24.046 1.00 76.00 166 ALA A CA 1
ATOM 1288 C C . ALA A 1 166 ? -15.816 -3.694 23.926 1.00 76.00 166 ALA A C 1
ATOM 1290 O O . ALA A 1 166 ? -16.877 -3.071 23.896 1.00 76.00 166 ALA A O 1
ATOM 1291 N N . GLU A 1 167 ? -14.641 -3.074 23.794 1.00 81.31 167 GLU A N 1
ATOM 1292 C CA . GLU A 1 167 ? -14.517 -1.631 23.557 1.00 81.31 167 GLU A CA 1
ATOM 1293 C C . GLU A 1 167 ? -15.135 -1.206 22.215 1.00 81.31 167 GLU A C 1
ATOM 1295 O O . GLU A 1 167 ? -15.900 -0.237 22.164 1.00 81.31 167 GLU A O 1
ATOM 1300 N N . ILE A 1 168 ? -14.884 -1.965 21.142 1.00 85.62 168 ILE A N 1
ATOM 1301 C CA . ILE A 1 168 ? -15.503 -1.732 19.830 1.00 85.62 168 ILE A CA 1
ATOM 1302 C C . ILE A 1 168 ? -17.025 -1.868 19.942 1.00 85.62 168 ILE A C 1
ATOM 1304 O O . ILE A 1 168 ? -17.749 -1.003 19.461 1.00 85.62 168 ILE A O 1
ATOM 1308 N N . GLN A 1 169 ? -17.532 -2.906 20.610 1.00 82.00 169 GLN A N 1
ATOM 1309 C CA . GLN A 1 169 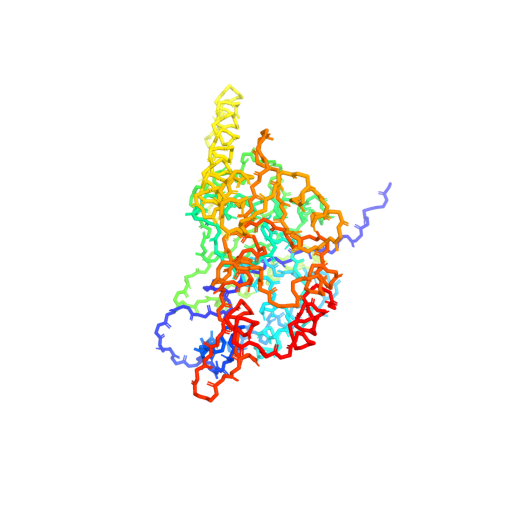? -18.971 -3.115 20.803 1.00 82.00 169 GLN A CA 1
ATOM 1310 C C . GLN A 1 169 ? -19.627 -1.968 21.585 1.00 82.00 169 GLN A C 1
ATOM 1312 O O . GLN A 1 169 ? -20.690 -1.492 21.182 1.00 82.00 169 GLN A O 1
ATOM 1317 N N . CYS A 1 170 ? -18.987 -1.477 22.652 1.00 80.56 170 CYS A N 1
ATOM 1318 C CA . CYS A 1 170 ? -19.448 -0.303 23.397 1.00 80.56 170 CYS A CA 1
ATOM 1319 C C . CYS A 1 170 ? -19.521 0.933 22.498 1.00 80.56 170 CYS A C 1
ATOM 1321 O O . CYS A 1 170 ? -20.547 1.612 22.459 1.00 80.56 170 CYS A O 1
ATOM 1323 N N . TRP A 1 171 ? -18.472 1.190 21.716 1.00 86.69 171 TRP A N 1
ATOM 1324 C CA . TRP A 1 171 ? -18.468 2.286 20.751 1.00 86.69 171 TRP A CA 1
ATOM 1325 C C . TRP A 1 171 ? -19.590 2.149 19.709 1.00 86.69 171 TRP A C 1
ATOM 1327 O O . TRP A 1 171 ? -20.284 3.125 19.425 1.00 86.69 171 TRP A O 1
ATOM 1337 N N . VAL A 1 172 ? -19.833 0.940 19.192 1.00 84.00 172 VAL A N 1
ATOM 1338 C CA . VAL A 1 172 ? -20.918 0.657 18.236 1.00 84.00 172 VAL A CA 1
ATOM 1339 C C . VAL A 1 172 ? -22.310 0.858 18.847 1.00 84.00 172 VAL A C 1
ATOM 1341 O O . VAL A 1 172 ? -23.228 1.331 18.169 1.00 84.00 172 VAL A O 1
ATOM 1344 N N . ALA A 1 173 ? -22.486 0.533 20.126 1.00 80.38 173 ALA A N 1
ATOM 1345 C CA . ALA A 1 173 ? -23.729 0.779 20.851 1.00 80.38 173 ALA A CA 1
ATOM 1346 C C . ALA A 1 173 ? -23.970 2.287 21.062 1.00 80.38 173 ALA A C 1
ATOM 1348 O O . ALA A 1 173 ? -25.066 2.788 20.793 1.00 80.38 173 ALA A O 1
ATOM 1349 N N . GLU A 1 174 ? -22.925 3.039 21.424 1.00 79.94 174 GLU A N 1
ATOM 1350 C CA . GLU A 1 174 ? -22.987 4.495 21.601 1.00 79.94 174 GLU A CA 1
ATOM 1351 C C . GLU A 1 174 ? -23.405 5.227 20.318 1.00 79.94 174 GLU A C 1
ATOM 1353 O O . GLU A 1 174 ? -24.328 6.043 20.350 1.00 79.94 174 GLU A O 1
ATOM 1358 N N . ILE A 1 175 ? -22.791 4.904 19.171 1.00 78.44 175 ILE A N 1
ATOM 1359 C CA . ILE A 1 175 ? -23.185 5.491 17.872 1.00 78.44 175 ILE A CA 1
ATOM 1360 C C . ILE A 1 175 ? -24.607 5.083 17.466 1.00 78.44 175 ILE A C 1
ATOM 1362 O O . ILE A 1 175 ? -25.280 5.795 16.721 1.00 78.44 175 ILE A O 1
ATOM 1366 N N . SER A 1 176 ? -25.078 3.936 17.957 1.00 71.69 176 SER A N 1
ATOM 1367 C CA . SER A 1 176 ? -26.399 3.394 17.656 1.00 71.69 176 SER A CA 1
ATOM 1368 C C . SER A 1 176 ? -27.517 4.030 18.484 1.00 71.69 176 SER A C 1
ATOM 1370 O O . SER A 1 176 ? -28.693 3.801 18.181 1.00 71.69 176 SER A O 1
ATOM 1372 N N . GLY A 1 177 ? -27.172 4.820 19.510 1.00 66.12 177 GLY A N 1
ATOM 1373 C CA . GLY A 1 177 ? -28.119 5.300 20.520 1.00 66.12 177 GLY A CA 1
ATOM 1374 C C . GLY A 1 177 ? -28.694 4.170 21.383 1.00 66.12 177 GLY A C 1
ATOM 1375 O O . GLY A 1 177 ? -29.667 4.375 22.109 1.00 66.12 177 GLY A O 1
ATOM 1376 N N . GLU A 1 178 ? -28.109 2.975 21.293 1.00 57.59 178 GLU A N 1
ATOM 1377 C CA . GLU A 1 178 ? -28.457 1.815 22.098 1.00 57.59 178 GLU A CA 1
ATOM 1378 C C . GLU A 1 178 ? -27.650 1.929 23.384 1.00 57.59 178 GLU A C 1
ATOM 1380 O O . GLU A 1 178 ? -26.441 1.766 23.375 1.00 57.59 178 GLU A O 1
ATOM 1385 N N . ASN A 1 179 ? -28.299 2.288 24.489 1.00 39.09 179 ASN A N 1
ATOM 1386 C CA . ASN A 1 179 ? -27.645 2.416 25.789 1.00 39.09 179 ASN A CA 1
ATOM 1387 C C . ASN A 1 179 ? -27.082 1.040 26.209 1.00 39.09 179 ASN A C 1
ATOM 1389 O O . ASN A 1 179 ? -27.884 0.171 26.576 1.00 39.09 179 ASN A O 1
ATOM 1393 N N . PRO A 1 180 ? -25.756 0.804 26.216 1.00 41.09 180 PRO A N 1
ATOM 1394 C CA . PRO A 1 180 ? -25.220 -0.432 26.752 1.00 41.09 180 PRO A CA 1
ATOM 1395 C C . PRO A 1 180 ? -25.168 -0.239 28.270 1.00 41.09 180 PRO A C 1
ATOM 1397 O O . PRO A 1 180 ? -24.236 0.344 28.801 1.00 41.09 180 PRO A O 1
ATOM 1400 N N . HIS A 1 181 ? -26.249 -0.596 28.963 1.00 35.50 181 HIS A N 1
ATOM 1401 C CA . HIS A 1 181 ? -26.342 -0.679 30.426 1.00 35.50 181 HIS A CA 1
ATOM 1402 C C . HIS A 1 181 ? -25.444 0.273 31.253 1.00 35.50 181 HIS A C 1
ATOM 1404 O O . HIS A 1 181 ? -24.438 -0.147 31.803 1.00 35.50 181 HIS A O 1
ATOM 1410 N N . GLY A 1 182 ? -25.871 1.522 31.468 1.00 32.94 182 GLY A N 1
ATOM 1411 C CA . GLY A 1 182 ? -25.649 2.236 32.739 1.00 32.94 182 GLY A CA 1
ATOM 1412 C C . GLY A 1 182 ? -24.221 2.403 33.295 1.00 32.94 182 GLY A C 1
ATOM 1413 O O . GLY A 1 182 ? -24.098 2.719 34.477 1.00 32.94 182 GLY A O 1
ATOM 1414 N N . SER A 1 183 ? -23.149 2.249 32.521 1.00 34.88 183 SER A N 1
ATOM 1415 C CA . SER A 1 183 ? -21.772 2.459 32.991 1.00 34.88 183 SER A CA 1
ATOM 1416 C C . SER A 1 183 ? -21.318 3.899 32.752 1.00 34.88 183 SER A C 1
ATOM 1418 O O . SER A 1 183 ? -20.636 4.248 31.793 1.00 34.88 183 SER A O 1
ATOM 1420 N N . ARG A 1 184 ? -21.685 4.766 33.697 1.00 34.16 184 ARG A N 1
ATOM 1421 C CA . ARG A 1 184 ? -21.056 6.075 33.876 1.00 34.16 184 ARG A CA 1
ATOM 1422 C C . ARG A 1 184 ? -19.702 5.872 34.567 1.00 34.16 184 ARG A C 1
ATOM 1424 O O . ARG A 1 184 ? -19.666 5.686 35.776 1.00 34.16 184 ARG A O 1
ATOM 1431 N N . GLY A 1 185 ? -18.619 5.975 33.798 1.00 31.61 185 GLY A N 1
ATOM 1432 C CA . GLY A 1 185 ? -17.279 6.297 34.295 1.00 31.61 185 GLY A CA 1
ATOM 1433 C C . GLY A 1 185 ? -16.321 5.121 34.473 1.00 31.61 185 GLY A C 1
ATOM 1434 O O . GLY A 1 185 ? -16.452 4.358 35.418 1.00 31.61 185 GLY A O 1
ATOM 1435 N N . MET A 1 186 ? -15.304 5.053 33.613 1.00 31.73 186 MET A N 1
ATOM 1436 C CA . MET A 1 186 ? -13.878 5.099 33.975 1.00 31.73 186 MET A CA 1
ATOM 1437 C C . MET A 1 186 ? -13.068 5.057 32.674 1.00 31.73 186 MET A C 1
ATOM 1439 O O . MET A 1 186 ? -13.378 4.228 31.836 1.00 31.73 186 MET A O 1
ATOM 1443 N N . PHE A 1 187 ? -12.127 5.991 32.492 1.00 31.25 187 PHE A N 1
ATOM 1444 C CA . PHE A 1 187 ? -10.784 5.847 31.891 1.00 31.25 187 PHE A CA 1
ATOM 1445 C C . PHE A 1 187 ? -10.246 7.226 31.444 1.00 31.25 187 PHE A C 1
ATOM 1447 O O . PHE A 1 187 ? -10.567 7.754 30.386 1.00 31.25 187 PHE A O 1
ATOM 1454 N N . SER A 1 188 ? -9.492 7.799 32.390 1.00 34.97 188 SER A N 1
ATOM 1455 C CA . SER A 1 188 ? -8.453 8.841 32.373 1.00 34.97 188 SER A CA 1
ATOM 1456 C C . SER A 1 188 ? -8.424 9.916 31.276 1.00 34.97 188 SER A C 1
ATOM 1458 O O . SER A 1 188 ? -7.971 9.700 30.158 1.00 34.97 188 SER A O 1
ATOM 1460 N N . SER A 1 189 ? -8.769 11.132 31.695 1.00 34.81 189 SER A N 1
ATOM 1461 C CA . SER A 1 189 ? -8.340 12.418 31.141 1.00 34.81 189 SER A CA 1
ATOM 1462 C C . SER A 1 189 ? -6.894 12.735 31.549 1.00 34.81 189 SER A C 1
ATOM 1464 O O . SER A 1 189 ? -6.613 12.591 32.733 1.00 34.81 189 SER A O 1
ATOM 1466 N N . ASP A 1 190 ? -6.029 13.150 30.609 1.00 34.75 190 ASP A N 1
ATOM 1467 C CA . ASP A 1 190 ? -4.921 14.127 30.788 1.00 34.75 190 ASP A CA 1
ATOM 1468 C C . ASP A 1 190 ? -4.034 14.207 29.516 1.00 34.75 190 ASP A C 1
ATOM 1470 O O . ASP A 1 190 ? -3.060 13.469 29.391 1.00 34.75 190 ASP A O 1
ATOM 1474 N N . TRP A 1 191 ? -4.337 15.096 28.551 1.00 36.53 191 TRP A N 1
ATOM 1475 C CA . TRP A 1 191 ? -3.425 15.364 27.409 1.00 36.53 191 TRP A CA 1
ATOM 1476 C C . TRP A 1 191 ? -3.361 16.821 26.898 1.00 36.53 191 TRP A C 1
ATOM 1478 O O . TRP A 1 191 ? -2.688 17.091 25.907 1.00 36.53 191 TRP A O 1
ATOM 1488 N N . GLU A 1 192 ? -3.987 17.804 27.551 1.00 30.88 192 GLU A N 1
ATOM 1489 C CA . GLU A 1 192 ? -3.967 19.189 27.050 1.00 30.88 192 GLU A CA 1
ATOM 1490 C C . GLU A 1 192 ? -2.730 19.988 27.506 1.00 30.88 192 GLU A C 1
ATOM 1492 O O . GLU A 1 192 ? -2.712 20.585 28.582 1.00 30.88 192 GLU A O 1
ATOM 1497 N N . ALA A 1 193 ? -1.726 20.094 26.632 1.00 29.50 193 ALA A N 1
ATOM 1498 C CA . ALA A 1 193 ? -0.785 21.215 26.619 1.00 29.50 193 ALA A CA 1
ATOM 1499 C C . ALA A 1 193 ? -0.735 21.815 25.203 1.00 29.50 193 ALA A C 1
ATOM 1501 O O . ALA A 1 193 ? -0.276 21.182 24.256 1.00 29.50 193 ALA A O 1
ATOM 1502 N N . ALA A 1 194 ? -1.263 23.032 25.046 1.00 33.22 194 ALA A N 1
ATOM 1503 C CA . ALA A 1 194 ? -1.450 23.683 23.750 1.00 33.22 194 ALA A CA 1
ATOM 1504 C C . ALA A 1 194 ? -0.149 24.309 23.203 1.00 33.22 194 ALA A C 1
ATOM 1506 O O . ALA A 1 194 ? 0.428 25.207 23.816 1.00 33.22 194 ALA A O 1
ATOM 1507 N N . VAL A 1 195 ? 0.267 23.878 22.010 1.00 36.06 195 VAL A N 1
ATOM 1508 C CA . VAL A 1 195 ? 1.309 24.510 21.181 1.00 36.06 195 VAL A CA 1
ATOM 1509 C C . VAL A 1 195 ? 0.750 25.786 20.534 1.00 36.06 195 VAL A C 1
ATOM 1511 O O . VAL A 1 195 ? -0.400 25.830 20.094 1.00 36.06 195 VAL A O 1
ATOM 1514 N N . THR A 1 196 ? 1.543 26.858 20.467 1.00 37.91 196 THR A N 1
ATOM 1515 C CA . THR A 1 196 ? 1.090 28.143 19.903 1.00 37.91 196 THR A CA 1
ATOM 1516 C C . THR A 1 196 ? 1.051 28.127 18.366 1.00 37.91 196 THR A C 1
ATOM 1518 O O . THR A 1 196 ? 1.811 27.416 17.711 1.00 37.91 196 THR A O 1
ATOM 1521 N N . ALA A 1 197 ? 0.222 28.979 17.749 1.00 33.19 197 ALA A N 1
ATOM 1522 C CA . ALA A 1 197 ? 0.099 29.075 16.286 1.00 33.19 197 ALA A CA 1
ATOM 1523 C C . ALA A 1 197 ? 1.424 29.391 15.549 1.00 33.19 197 ALA A C 1
ATOM 1525 O O . ALA A 1 197 ? 1.573 29.045 14.376 1.00 33.19 197 ALA A O 1
ATOM 1526 N N . ALA A 1 198 ? 2.388 30.032 16.223 1.00 33.22 198 ALA A N 1
ATOM 1527 C CA . ALA A 1 198 ? 3.717 30.306 15.676 1.00 33.22 198 ALA A CA 1
ATOM 1528 C C . ALA A 1 198 ? 4.574 29.031 15.582 1.00 33.22 198 ALA A C 1
ATOM 1530 O O . ALA A 1 198 ? 5.183 28.787 14.542 1.00 33.22 198 ALA A O 1
ATOM 1531 N N . GLN A 1 199 ? 4.534 28.190 16.619 1.00 36.72 199 GLN A N 1
ATOM 1532 C CA . GLN A 1 199 ? 5.210 26.889 16.658 1.00 36.72 199 GLN A CA 1
ATOM 1533 C C . GLN A 1 199 ? 4.564 25.898 15.670 1.00 36.72 199 GLN A C 1
ATOM 1535 O O . GLN A 1 199 ? 5.261 25.194 14.948 1.00 36.72 199 GLN A O 1
ATOM 1540 N N . ALA A 1 200 ? 3.234 25.932 15.518 1.00 34.75 200 ALA A N 1
ATOM 1541 C CA . ALA A 1 200 ? 2.505 25.116 14.538 1.00 34.75 200 ALA A CA 1
ATOM 1542 C C . ALA A 1 200 ? 2.817 25.466 13.066 1.00 34.75 200 ALA A C 1
ATOM 1544 O O . ALA A 1 200 ? 2.581 24.665 12.158 1.00 34.75 200 ALA A O 1
ATOM 1545 N N . ARG A 1 201 ? 3.291 26.685 12.789 1.00 38.78 201 ARG A N 1
ATOM 1546 C CA . ARG A 1 201 ? 3.779 27.067 11.456 1.00 38.78 201 ARG A CA 1
ATOM 1547 C C . ARG A 1 201 ? 5.195 26.541 11.228 1.00 38.78 201 ARG A C 1
ATOM 1549 O O . ARG A 1 201 ? 5.447 25.959 10.182 1.00 38.78 201 ARG A O 1
ATOM 1556 N N . GLU A 1 202 ? 6.067 26.689 12.220 1.00 38.66 202 GLU A N 1
ATOM 1557 C CA . GLU A 1 202 ? 7.457 26.223 12.169 1.00 38.66 202 GLU A CA 1
ATOM 1558 C C . GLU A 1 202 ? 7.552 24.704 11.944 1.00 38.66 202 GLU A C 1
ATOM 1560 O O . GLU A 1 202 ? 8.341 24.247 11.118 1.00 38.66 202 GLU A O 1
ATOM 1565 N N . ILE A 1 203 ? 6.671 23.928 12.584 1.00 39.19 203 ILE A N 1
ATOM 1566 C CA . ILE A 1 203 ? 6.590 22.470 12.413 1.00 39.19 203 ILE A CA 1
ATOM 1567 C C . ILE A 1 203 ? 6.097 22.089 11.010 1.00 39.19 203 ILE A C 1
ATOM 1569 O O . ILE A 1 203 ? 6.716 21.250 10.362 1.00 39.19 203 ILE A O 1
ATOM 1573 N N . ARG A 1 204 ? 5.039 22.730 10.485 1.00 39.25 204 ARG A N 1
ATOM 1574 C CA . ARG A 1 204 ? 4.561 22.488 9.104 1.00 39.25 204 ARG A CA 1
ATOM 1575 C C . ARG A 1 204 ? 5.621 22.818 8.060 1.00 39.25 204 ARG A C 1
ATOM 1577 O O . ARG A 1 204 ? 5.788 22.078 7.097 1.00 39.25 204 ARG A O 1
ATOM 1584 N N . GLU A 1 205 ? 6.336 23.918 8.256 1.00 41.69 205 GLU A N 1
ATOM 1585 C CA . GLU A 1 205 ? 7.442 24.321 7.388 1.00 41.69 205 GLU A CA 1
ATOM 1586 C C . GLU A 1 205 ? 8.644 23.376 7.521 1.00 41.69 205 GLU A C 1
ATOM 1588 O O . GLU A 1 205 ? 9.382 23.200 6.556 1.00 41.69 205 GLU A O 1
ATOM 1593 N N . SER A 1 206 ? 8.855 22.744 8.681 1.00 37.69 206 SER A N 1
ATOM 1594 C CA . SER A 1 206 ? 9.842 21.667 8.841 1.00 37.69 206 SER A CA 1
ATOM 1595 C C . SER A 1 206 ? 9.413 20.393 8.121 1.00 37.69 206 SER A C 1
ATOM 1597 O O . SER A 1 206 ? 10.168 19.879 7.309 1.00 37.69 206 SER A O 1
ATOM 1599 N N . ALA A 1 207 ? 8.176 19.944 8.323 1.00 39.78 207 ALA A N 1
ATOM 1600 C CA . ALA A 1 207 ? 7.653 18.732 7.699 1.00 39.78 207 ALA A CA 1
ATOM 1601 C C . ALA A 1 207 ? 7.613 18.835 6.167 1.00 39.78 207 ALA A C 1
ATOM 1603 O O . ALA A 1 207 ? 7.961 17.885 5.469 1.00 39.78 207 ALA A O 1
ATOM 1604 N N . ALA A 1 208 ? 7.239 19.999 5.627 1.00 40.84 208 ALA A N 1
ATOM 1605 C CA . ALA A 1 208 ? 7.316 20.252 4.192 1.00 40.84 208 ALA A CA 1
ATOM 1606 C C . ALA A 1 208 ? 8.762 20.140 3.675 1.00 40.84 208 ALA A C 1
ATOM 1608 O O . ALA A 1 208 ? 8.985 19.504 2.648 1.00 40.84 208 ALA A O 1
ATOM 1609 N N . ARG A 1 209 ? 9.746 20.679 4.413 1.00 44.84 209 ARG A N 1
ATOM 1610 C CA . ARG A 1 209 ? 11.173 20.553 4.071 1.00 44.84 209 ARG A CA 1
ATOM 1611 C C . ARG A 1 209 ? 11.664 19.109 4.135 1.00 44.84 209 ARG A C 1
ATOM 1613 O O . ARG A 1 209 ? 12.431 18.715 3.266 1.00 44.84 209 ARG A O 1
ATOM 1620 N N . ASP A 1 210 ? 11.211 18.326 5.107 1.00 42.16 210 ASP A N 1
ATOM 1621 C CA . ASP A 1 210 ? 11.625 16.928 5.266 1.00 42.16 210 ASP A CA 1
ATOM 1622 C C . ASP A 1 210 ? 11.043 16.038 4.155 1.00 42.16 210 ASP A C 1
ATOM 1624 O O . ASP A 1 210 ? 11.756 15.224 3.570 1.00 42.16 210 ASP A O 1
ATOM 1628 N N . VAL A 1 211 ? 9.775 16.247 3.778 1.00 42.62 211 VAL A N 1
ATOM 1629 C CA . VAL A 1 211 ? 9.159 15.572 2.620 1.00 42.62 211 VAL A CA 1
ATOM 1630 C C . VAL A 1 211 ? 9.858 15.969 1.321 1.00 42.62 211 VAL A C 1
ATOM 1632 O O . VAL A 1 211 ? 10.155 15.112 0.488 1.00 42.62 211 VAL A O 1
ATOM 1635 N N . GLU A 1 212 ? 10.140 17.259 1.133 1.00 48.34 212 GLU A N 1
ATOM 1636 C CA . GLU A 1 212 ? 10.886 17.734 -0.032 1.00 48.34 212 GLU A CA 1
ATOM 1637 C C . GLU A 1 212 ? 12.304 17.150 -0.080 1.00 48.34 212 GLU A C 1
ATOM 1639 O O . GLU A 1 212 ? 12.752 16.756 -1.158 1.00 48.34 212 GLU A O 1
ATOM 1644 N N . ALA A 1 213 ? 12.983 17.031 1.065 1.00 46.88 213 ALA A N 1
ATOM 1645 C CA . ALA A 1 213 ? 14.306 16.423 1.173 1.00 46.88 213 ALA A CA 1
ATOM 1646 C C . ALA A 1 213 ? 14.284 14.928 0.818 1.00 46.88 213 ALA A C 1
ATOM 1648 O O . ALA A 1 213 ? 15.126 14.484 0.042 1.00 46.88 213 ALA A O 1
ATOM 1649 N N . GLU A 1 214 ? 13.292 14.171 1.287 1.00 46.38 214 GLU A N 1
ATOM 1650 C CA . GLU A 1 214 ? 13.152 12.736 0.998 1.00 46.38 214 GLU A CA 1
ATOM 1651 C C . GLU A 1 214 ? 12.786 12.475 -0.473 1.00 46.38 214 GLU A C 1
ATOM 1653 O O . GLU A 1 214 ? 13.331 11.582 -1.130 1.00 46.38 214 GLU A O 1
ATOM 1658 N N . VAL A 1 215 ? 11.884 13.285 -1.039 1.00 54.00 215 VAL A N 1
ATOM 1659 C CA . VAL A 1 215 ? 11.565 13.234 -2.473 1.00 54.00 215 VAL A CA 1
ATOM 1660 C C . VAL A 1 215 ? 12.803 13.588 -3.296 1.00 54.00 215 VAL A C 1
ATOM 1662 O O . VAL A 1 215 ? 13.058 12.954 -4.326 1.00 54.00 215 VAL A O 1
ATOM 1665 N N . ALA A 1 216 ? 13.586 14.576 -2.857 1.00 60.66 216 ALA A N 1
ATOM 1666 C CA . ALA A 1 216 ? 14.850 14.924 -3.489 1.00 60.66 216 ALA A CA 1
ATOM 1667 C C . ALA A 1 216 ? 15.872 13.782 -3.381 1.00 60.66 216 ALA A C 1
ATOM 1669 O O . ALA A 1 216 ? 16.531 13.482 -4.376 1.00 60.66 216 ALA A O 1
ATOM 1670 N N . GLU A 1 217 ? 15.962 13.095 -2.242 1.00 60.25 217 GLU A N 1
ATOM 1671 C CA . GLU A 1 217 ? 16.858 11.955 -2.039 1.00 60.25 217 GLU A CA 1
ATOM 1672 C C . GLU A 1 217 ? 16.454 10.743 -2.886 1.00 60.25 217 GLU A C 1
ATOM 1674 O O . GLU A 1 217 ? 17.289 10.200 -3.610 1.00 60.25 217 GLU A O 1
ATOM 1679 N N . THR A 1 218 ? 15.172 10.376 -2.902 1.00 59.94 218 THR A N 1
ATOM 1680 C CA . THR A 1 218 ? 14.644 9.290 -3.745 1.00 59.94 218 THR A CA 1
ATOM 1681 C C . THR A 1 218 ? 14.902 9.571 -5.226 1.00 59.94 218 THR A C 1
ATOM 1683 O O . THR A 1 218 ? 15.336 8.694 -5.979 1.00 59.94 218 THR A O 1
ATOM 1686 N N . ARG A 1 219 ? 14.690 10.819 -5.666 1.00 67.19 219 ARG A N 1
ATOM 1687 C CA . ARG A 1 219 ? 15.027 11.248 -7.031 1.00 67.19 219 ARG A CA 1
ATOM 1688 C C . ARG A 1 219 ? 16.530 11.212 -7.286 1.00 67.19 219 ARG A C 1
ATOM 1690 O O . ARG A 1 219 ? 16.934 10.804 -8.372 1.00 67.19 219 ARG A O 1
ATOM 1697 N N . ALA A 1 220 ? 17.354 11.606 -6.317 1.00 71.38 220 ALA A N 1
ATOM 1698 C CA . ALA A 1 220 ? 18.807 11.561 -6.433 1.00 71.38 220 ALA A CA 1
ATOM 1699 C C . ALA A 1 220 ? 19.325 10.118 -6.525 1.00 71.38 220 ALA A C 1
ATOM 1701 O O . ALA A 1 220 ? 20.188 9.829 -7.348 1.00 71.38 220 ALA A O 1
ATOM 1702 N N . GLU A 1 221 ? 18.784 9.186 -5.744 1.00 72.56 221 GLU A N 1
ATOM 1703 C CA . GLU A 1 221 ? 19.143 7.771 -5.816 1.00 72.56 221 GLU A CA 1
ATOM 1704 C C . GLU A 1 221 ? 18.696 7.139 -7.133 1.00 72.56 221 GLU A C 1
ATOM 1706 O O . GLU A 1 221 ? 19.487 6.468 -7.797 1.00 72.56 221 GLU A O 1
ATOM 1711 N N . TYR A 1 222 ? 17.472 7.430 -7.575 1.00 77.25 222 TYR A N 1
ATOM 1712 C CA . TYR A 1 222 ? 17.016 7.005 -8.892 1.00 77.25 222 TYR A CA 1
ATOM 1713 C C . TYR A 1 222 ? 17.889 7.584 -10.013 1.00 77.25 222 TYR A C 1
ATOM 1715 O O . TYR A 1 222 ? 18.249 6.875 -10.953 1.00 77.25 222 TYR A O 1
ATOM 1723 N N . ARG A 1 223 ? 18.331 8.842 -9.893 1.00 86.44 223 ARG A N 1
ATOM 1724 C CA . ARG A 1 223 ? 19.280 9.451 -10.833 1.00 86.44 223 ARG A CA 1
ATOM 1725 C C . ARG A 1 223 ? 20.614 8.701 -10.886 1.00 86.44 223 ARG A C 1
ATOM 1727 O O . ARG A 1 223 ? 21.157 8.580 -11.984 1.00 86.44 223 ARG A O 1
ATOM 1734 N N . ARG A 1 224 ? 21.127 8.188 -9.754 1.00 85.06 224 ARG A N 1
ATOM 1735 C CA . ARG A 1 224 ? 22.399 7.425 -9.685 1.00 85.06 224 ARG A CA 1
ATOM 1736 C C . ARG A 1 224 ? 22.356 6.121 -10.482 1.00 85.06 224 ARG A C 1
ATOM 1738 O O . ARG A 1 224 ? 23.394 5.660 -10.940 1.00 85.06 224 ARG A O 1
ATOM 1745 N N . ILE A 1 225 ? 21.174 5.534 -10.652 1.00 84.50 225 ILE A N 1
ATOM 1746 C CA . ILE A 1 225 ? 20.962 4.298 -11.425 1.00 84.50 225 ILE A CA 1
ATOM 1747 C C . ILE A 1 225 ? 20.426 4.570 -12.839 1.00 84.50 225 ILE A C 1
ATOM 1749 O O . ILE A 1 225 ? 19.961 3.649 -13.522 1.00 84.50 225 ILE A O 1
ATOM 1753 N N . CYS A 1 226 ? 20.498 5.825 -13.287 1.00 92.38 226 CYS A N 1
ATOM 1754 C CA . CYS A 1 226 ? 20.163 6.263 -14.635 1.00 92.38 226 CYS A CA 1
ATOM 1755 C C . CYS A 1 226 ? 21.387 6.829 -15.361 1.00 92.38 226 CYS A C 1
ATOM 1757 O O . CYS A 1 226 ? 22.279 7.415 -14.754 1.00 92.38 226 CYS A O 1
ATOM 1759 N N . LEU A 1 227 ? 21.371 6.708 -16.683 1.00 95.38 227 LEU A N 1
ATOM 1760 C CA . LEU A 1 227 ? 22.324 7.319 -17.599 1.00 95.38 227 LEU A CA 1
ATOM 1761 C C . LEU A 1 227 ? 21.785 8.660 -18.114 1.00 95.38 227 LEU A C 1
ATOM 1763 O O . LEU A 1 227 ? 20.574 8.848 -18.216 1.00 95.38 227 LEU A O 1
ATOM 1767 N N . SER A 1 228 ? 22.675 9.580 -18.459 1.00 94.19 228 SER A N 1
ATOM 1768 C CA . SER A 1 228 ? 22.392 10.775 -19.258 1.00 94.19 228 SER A CA 1
ATOM 1769 C C . SER A 1 228 ? 22.289 10.439 -20.748 1.00 94.19 228 SER A C 1
ATOM 1771 O O . SER A 1 228 ? 22.705 9.367 -21.189 1.00 94.19 228 SER A O 1
ATOM 1773 N N . THR A 1 229 ? 21.779 11.376 -21.550 1.00 93.88 229 THR A N 1
ATOM 1774 C CA . THR A 1 229 ? 21.713 11.240 -23.015 1.00 93.88 229 THR A CA 1
ATOM 1775 C C . THR A 1 229 ? 23.068 10.886 -23.637 1.00 93.88 229 THR A C 1
ATOM 1777 O O . THR A 1 229 ? 23.127 10.001 -24.490 1.00 93.88 229 THR A O 1
ATOM 1780 N N . ASP A 1 230 ? 24.153 11.524 -23.190 1.00 93.56 230 ASP A N 1
ATOM 1781 C CA . ASP A 1 230 ? 25.502 11.282 -23.717 1.00 93.56 230 ASP A CA 1
ATOM 1782 C C . ASP A 1 230 ? 26.028 9.894 -23.324 1.00 93.56 230 ASP A C 1
ATOM 1784 O O . ASP A 1 230 ? 26.619 9.191 -24.145 1.00 93.56 230 ASP A O 1
ATOM 1788 N N . GLU A 1 231 ? 25.758 9.449 -22.094 1.00 95.88 231 GLU A N 1
ATOM 1789 C CA . GLU A 1 231 ? 26.098 8.093 -21.651 1.00 95.88 231 GLU A CA 1
ATOM 1790 C C . GLU A 1 231 ? 25.311 7.033 -22.431 1.00 95.88 231 GLU A C 1
ATOM 1792 O O . GLU A 1 231 ? 25.884 6.023 -22.834 1.00 95.88 231 GLU A O 1
ATOM 1797 N N . VAL A 1 232 ? 24.022 7.259 -22.714 1.00 96.88 232 VAL A N 1
ATOM 1798 C CA . VAL A 1 232 ? 23.230 6.351 -23.561 1.00 96.88 232 VAL A CA 1
ATOM 1799 C C . VAL A 1 232 ? 23.750 6.333 -24.996 1.00 96.88 232 VAL A C 1
ATOM 1801 O O . VAL A 1 232 ? 23.874 5.257 -25.583 1.00 96.88 232 VAL A O 1
ATOM 1804 N N . ALA A 1 233 ? 24.086 7.494 -25.561 1.00 95.69 233 ALA A N 1
ATOM 1805 C CA . ALA A 1 233 ? 24.692 7.596 -26.885 1.00 95.69 233 ALA A CA 1
ATOM 1806 C C . ALA A 1 233 ? 25.995 6.783 -26.964 1.00 95.69 233 ALA A C 1
ATOM 1808 O O . ALA A 1 233 ? 26.206 6.053 -27.933 1.00 95.69 233 ALA A O 1
ATOM 1809 N N . ALA A 1 234 ? 26.824 6.834 -25.916 1.00 94.88 234 ALA A N 1
ATOM 1810 C CA . ALA A 1 234 ? 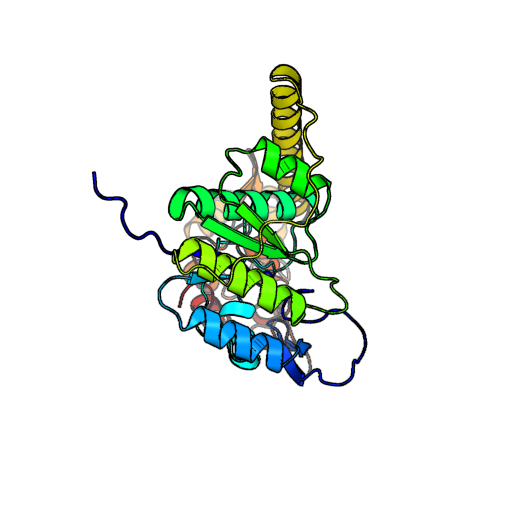28.035 6.029 -25.808 1.00 94.88 234 ALA A CA 1
ATOM 1811 C C . ALA A 1 234 ? 27.739 4.525 -25.667 1.00 94.88 234 ALA A C 1
ATOM 1813 O O . ALA A 1 234 ? 28.347 3.726 -26.376 1.00 94.88 234 ALA A O 1
ATOM 1814 N N . VAL A 1 235 ? 26.793 4.137 -24.801 1.00 95.38 235 VAL A N 1
ATOM 1815 C CA . VAL A 1 235 ? 26.409 2.730 -24.566 1.00 95.38 235 VAL A CA 1
ATOM 1816 C C . VAL A 1 235 ? 25.841 2.072 -25.820 1.00 95.38 235 VAL A C 1
ATOM 1818 O O . VAL A 1 235 ? 26.123 0.903 -26.072 1.00 95.38 235 VAL A O 1
ATOM 1821 N N . LEU A 1 236 ? 25.038 2.804 -26.594 1.00 95.88 236 LEU A N 1
ATOM 1822 C CA . LEU A 1 236 ? 24.380 2.290 -27.797 1.00 95.88 236 LEU A CA 1
ATOM 1823 C C . LEU A 1 236 ? 25.158 2.574 -29.087 1.00 95.88 236 LEU A C 1
ATOM 1825 O O . LEU A 1 236 ? 24.742 2.124 -30.154 1.00 95.88 236 LEU A O 1
ATOM 1829 N N . HIS A 1 237 ? 26.256 3.330 -29.011 1.00 95.12 237 HIS A N 1
ATOM 1830 C CA . HIS A 1 237 ? 26.988 3.854 -30.167 1.00 95.12 237 HIS A CA 1
ATOM 1831 C C . HIS A 1 237 ? 26.081 4.611 -31.161 1.00 95.12 237 HIS A C 1
ATOM 1833 O O . HIS A 1 237 ? 26.190 4.450 -32.378 1.00 95.12 237 HIS A O 1
ATOM 1839 N N . LEU A 1 238 ? 25.170 5.436 -30.636 1.00 94.75 238 LEU A N 1
ATOM 1840 C CA . LEU A 1 238 ? 24.183 6.200 -31.406 1.00 94.75 238 LEU A CA 1
ATOM 1841 C C . LEU A 1 238 ? 24.468 7.704 -31.375 1.00 94.75 238 LEU A C 1
ATOM 1843 O O . LEU A 1 238 ? 25.051 8.228 -30.433 1.00 94.75 238 LEU A O 1
ATOM 1847 N N . SER A 1 239 ? 24.015 8.417 -32.409 1.00 93.44 239 SER A N 1
ATOM 1848 C CA . SER A 1 239 ? 24.025 9.883 -32.420 1.00 93.44 239 SER A CA 1
ATOM 1849 C C . SER A 1 239 ? 22.872 10.452 -31.580 1.00 93.44 239 SER A C 1
ATOM 1851 O O . SER A 1 239 ? 21.846 9.783 -31.430 1.00 93.44 239 SER A O 1
ATOM 1853 N N . PRO A 1 240 ? 22.956 11.709 -31.100 1.00 87.44 240 PRO A N 1
ATOM 1854 C CA . PRO A 1 240 ? 21.850 12.350 -30.382 1.00 87.44 240 PRO A CA 1
ATOM 1855 C C . PRO A 1 240 ? 20.524 12.325 -31.159 1.00 87.44 240 PRO A C 1
ATOM 1857 O O . PRO A 1 240 ? 19.473 12.044 -30.592 1.00 87.44 240 PRO A O 1
ATOM 1860 N N . THR A 1 241 ? 20.571 12.521 -32.482 1.00 91.88 241 THR A N 1
ATOM 1861 C CA . THR A 1 241 ? 19.391 12.420 -33.357 1.00 91.88 241 THR A CA 1
ATOM 1862 C C . THR A 1 241 ? 18.786 11.015 -33.357 1.00 91.88 241 THR A C 1
ATOM 1864 O O . THR A 1 241 ? 17.565 10.876 -33.343 1.00 91.88 241 THR A O 1
ATOM 1867 N N . ALA A 1 242 ? 19.619 9.970 -33.339 1.00 93.81 242 ALA A N 1
ATOM 1868 C CA . ALA A 1 242 ? 19.149 8.591 -33.256 1.00 93.81 242 ALA A CA 1
ATOM 1869 C C . ALA A 1 242 ? 18.552 8.264 -31.875 1.00 93.81 242 ALA A C 1
ATOM 1871 O O . ALA A 1 242 ? 17.570 7.530 -31.809 1.00 93.81 242 ALA A O 1
ATOM 1872 N N . ILE A 1 243 ? 19.072 8.854 -30.791 1.00 94.50 243 ILE A N 1
ATOM 1873 C CA . ILE A 1 243 ? 18.454 8.757 -29.458 1.00 94.50 243 ILE A CA 1
ATOM 1874 C C . ILE A 1 243 ? 17.061 9.398 -29.453 1.00 94.50 243 ILE A C 1
ATOM 1876 O O . ILE A 1 243 ? 16.108 8.782 -28.980 1.00 94.50 243 ILE A O 1
ATOM 1880 N N . SER A 1 244 ? 16.909 10.596 -30.029 1.00 91.75 244 SER A N 1
ATOM 1881 C CA . SER A 1 244 ? 15.601 11.257 -30.139 1.00 91.75 244 SER A CA 1
ATOM 1882 C C . SER A 1 244 ? 14.599 10.446 -30.963 1.00 91.75 244 SER A C 1
ATOM 1884 O O . SER A 1 244 ? 13.444 10.322 -30.563 1.00 91.75 244 SER A O 1
ATOM 1886 N N . ALA A 1 245 ? 15.033 9.861 -32.083 1.00 93.50 245 ALA A N 1
ATOM 1887 C CA . ALA A 1 245 ? 14.187 8.980 -32.887 1.00 93.50 245 ALA A CA 1
ATOM 1888 C C . ALA A 1 245 ? 13.769 7.725 -32.100 1.00 93.50 245 ALA A C 1
ATOM 1890 O O . ALA A 1 245 ? 12.591 7.386 -32.057 1.00 93.50 245 ALA A O 1
ATOM 1891 N N . ALA A 1 246 ? 14.705 7.089 -31.389 1.00 93.00 246 ALA A N 1
ATOM 1892 C CA . ALA A 1 246 ? 14.413 5.913 -30.573 1.00 93.00 246 ALA A CA 1
ATOM 1893 C C . ALA A 1 246 ? 13.443 6.212 -29.415 1.00 93.00 246 ALA A C 1
ATOM 1895 O O . ALA A 1 246 ? 12.627 5.359 -29.067 1.00 93.00 246 ALA A O 1
ATOM 1896 N N . LEU A 1 247 ? 13.484 7.415 -28.836 1.00 94.19 247 LEU A N 1
ATOM 1897 C CA . LEU A 1 247 ? 12.479 7.869 -27.871 1.00 94.19 247 LEU A CA 1
ATOM 1898 C C . LEU A 1 247 ? 11.099 8.044 -28.516 1.00 94.19 247 LEU A C 1
ATOM 1900 O O . LEU A 1 247 ? 10.110 7.567 -27.961 1.00 94.19 247 LEU A O 1
ATOM 1904 N N . ALA A 1 248 ? 11.029 8.681 -29.688 1.00 91.12 248 ALA A N 1
ATOM 1905 C CA . ALA A 1 248 ? 9.774 8.884 -30.415 1.00 91.12 248 ALA A CA 1
ATOM 1906 C C . ALA A 1 248 ? 9.105 7.555 -30.812 1.00 91.12 248 ALA A C 1
ATOM 1908 O O . ALA A 1 248 ? 7.886 7.422 -30.716 1.00 91.12 248 ALA A O 1
ATOM 1909 N N . ASP A 1 249 ? 9.908 6.554 -31.172 1.00 90.38 249 ASP A N 1
ATOM 1910 C CA . ASP A 1 249 ? 9.437 5.220 -31.555 1.00 90.38 249 ASP A CA 1
ATOM 1911 C C . ASP A 1 249 ? 9.130 4.309 -30.345 1.00 90.38 249 ASP A C 1
ATOM 1913 O O . ASP A 1 249 ? 8.692 3.164 -30.504 1.00 90.38 249 ASP A O 1
ATOM 1917 N N . GLY A 1 250 ? 9.370 4.785 -29.116 1.00 90.06 250 GLY A N 1
ATOM 1918 C CA . GLY A 1 250 ? 9.214 4.000 -27.887 1.00 90.06 250 GLY A CA 1
ATOM 1919 C C . GLY A 1 250 ? 10.235 2.864 -27.746 1.00 90.06 250 GLY A C 1
ATOM 1920 O O . GLY A 1 250 ? 10.003 1.906 -27.007 1.00 90.06 250 GLY A O 1
ATOM 1921 N N . ALA A 1 251 ? 11.352 2.943 -28.471 1.00 92.56 251 ALA A N 1
ATOM 1922 C CA . ALA A 1 251 ? 12.494 2.037 -28.362 1.00 92.56 251 ALA A CA 1
ATOM 1923 C C . ALA A 1 251 ? 13.417 2.375 -27.182 1.00 92.56 251 ALA A C 1
ATOM 1925 O O . ALA A 1 251 ? 14.248 1.548 -26.809 1.00 92.56 251 ALA A O 1
ATOM 1926 N N . LEU A 1 252 ? 13.248 3.555 -26.585 1.00 96.31 252 LEU A N 1
ATOM 1927 C CA . LEU A 1 252 ? 13.886 3.977 -25.344 1.00 96.31 252 LEU A CA 1
ATOM 1928 C C . LEU A 1 252 ? 12.854 4.504 -24.354 1.00 96.31 252 LEU A C 1
ATOM 1930 O O . LEU A 1 252 ? 11.797 5.007 -24.730 1.00 96.31 252 LEU A O 1
ATOM 1934 N N . TYR A 1 253 ? 13.211 4.418 -23.079 1.00 95.12 253 TYR A N 1
ATOM 1935 C CA . TYR A 1 253 ? 12.484 5.029 -21.984 1.00 95.12 253 TYR A CA 1
ATOM 1936 C C . TYR A 1 253 ? 13.351 6.085 -21.306 1.00 95.12 253 TYR A C 1
ATOM 1938 O O . TYR A 1 253 ? 14.456 5.784 -20.843 1.00 95.12 253 TYR A O 1
ATOM 1946 N N . CYS A 1 254 ? 12.831 7.305 -21.211 1.00 94.81 254 CYS A N 1
ATOM 1947 C CA . CYS A 1 254 ? 13.431 8.360 -20.411 1.00 94.81 254 CYS A CA 1
ATOM 1948 C C . CYS A 1 254 ? 12.424 8.968 -19.442 1.00 94.81 254 CYS A C 1
ATOM 1950 O O . CYS A 1 254 ? 11.205 8.881 -19.617 1.00 94.81 254 CYS A O 1
ATOM 1952 N N . GLU A 1 255 ? 12.974 9.624 -18.431 1.00 90.19 255 GLU A N 1
ATOM 1953 C CA . GLU A 1 255 ? 12.244 10.478 -17.514 1.00 90.19 255 GLU A CA 1
ATOM 1954 C C . GLU A 1 255 ? 12.955 11.802 -17.328 1.00 90.19 255 GLU A C 1
ATOM 1956 O O . GLU A 1 255 ? 14.168 11.901 -17.484 1.00 90.19 255 GLU A O 1
ATOM 1961 N N . ARG A 1 256 ? 12.184 12.815 -16.944 1.00 89.12 256 ARG A N 1
ATOM 1962 C CA . ARG A 1 256 ? 12.711 14.131 -16.615 1.00 89.12 256 ARG A CA 1
ATOM 1963 C C . ARG A 1 256 ? 12.905 14.233 -15.105 1.00 89.12 256 ARG A C 1
ATOM 1965 O O . ARG A 1 256 ? 11.923 14.232 -14.364 1.00 89.12 256 ARG A O 1
ATOM 1972 N N . ILE A 1 257 ? 14.150 14.368 -14.648 1.00 83.25 257 ILE A N 1
ATOM 1973 C CA . ILE A 1 257 ? 14.472 14.711 -13.254 1.00 83.25 257 ILE A CA 1
ATOM 1974 C C . ILE A 1 257 ? 15.089 16.108 -13.246 1.00 83.25 257 ILE A C 1
ATOM 1976 O O . ILE A 1 257 ? 16.185 16.324 -13.759 1.00 83.25 257 ILE A O 1
ATOM 1980 N N . GLY A 1 258 ? 14.363 17.083 -12.693 1.00 82.00 258 GLY A N 1
ATOM 1981 C CA . GLY A 1 258 ? 14.746 18.491 -12.807 1.00 82.00 258 GLY A CA 1
ATOM 1982 C C . GLY A 1 258 ? 14.752 18.933 -14.274 1.00 82.00 258 GLY A C 1
ATOM 1983 O O . GLY A 1 258 ? 13.726 18.864 -14.950 1.00 82.00 258 GLY A O 1
ATOM 1984 N N . SER A 1 259 ? 15.907 19.371 -14.773 1.00 85.06 259 SER A N 1
ATOM 1985 C CA . SER A 1 259 ? 16.113 19.759 -16.174 1.00 85.06 259 SER A CA 1
ATOM 1986 C C . SER A 1 259 ? 16.725 18.659 -17.048 1.00 85.06 259 SER A C 1
ATOM 1988 O O . SER A 1 259 ? 16.894 18.882 -18.243 1.00 85.06 259 SER A O 1
ATOM 1990 N N . GLU A 1 260 ? 17.069 17.500 -16.483 1.00 87.38 260 GLU A N 1
ATOM 1991 C CA . GLU A 1 260 ? 17.801 16.441 -17.187 1.00 87.38 260 GLU A CA 1
ATOM 1992 C C . GLU A 1 260 ? 16.885 15.302 -17.629 1.00 87.38 260 GLU A C 1
ATOM 1994 O O . GLU A 1 260 ? 16.072 14.804 -16.846 1.00 87.38 260 GLU A O 1
ATOM 1999 N N . ASP A 1 261 ? 17.065 14.853 -18.872 1.00 92.69 261 ASP A N 1
ATOM 2000 C CA . ASP A 1 261 ? 16.547 13.563 -19.315 1.00 92.69 261 ASP A CA 1
ATOM 2001 C C . ASP A 1 261 ? 17.468 12.448 -18.825 1.00 92.69 261 ASP A C 1
ATOM 2003 O O . ASP A 1 261 ? 18.677 12.451 -19.068 1.00 92.69 261 ASP A O 1
ATOM 2007 N N . VAL A 1 262 ? 16.873 11.494 -18.121 1.00 94.50 262 VAL A N 1
ATOM 2008 C CA . VAL A 1 262 ? 17.568 10.375 -17.501 1.00 94.50 262 VAL A CA 1
ATOM 2009 C C . VAL A 1 262 ? 17.000 9.066 -18.021 1.00 94.50 262 VAL A C 1
ATOM 2011 O O . VAL A 1 262 ? 15.796 8.924 -18.238 1.00 94.50 262 VAL A O 1
ATOM 2014 N N . PHE A 1 263 ? 17.880 8.095 -18.217 1.00 96.94 263 PHE A N 1
ATOM 2015 C CA . PHE A 1 263 ? 17.576 6.827 -18.860 1.00 96.94 263 PHE A CA 1
ATOM 2016 C C . PHE A 1 263 ? 17.915 5.691 -17.900 1.00 96.94 263 PHE A C 1
ATOM 2018 O O . PHE A 1 263 ? 19.093 5.410 -17.666 1.00 96.94 263 PHE A O 1
ATOM 2025 N N . PRO A 1 264 ? 16.915 5.016 -17.321 1.00 95.44 264 PRO A N 1
ATOM 2026 C CA . PRO A 1 264 ? 17.166 3.963 -16.346 1.00 95.44 264 PRO A CA 1
ATOM 2027 C C . PRO A 1 264 ? 18.033 2.839 -16.908 1.00 95.44 264 PRO A C 1
ATOM 2029 O O . PRO A 1 264 ? 17.743 2.299 -17.975 1.00 95.44 264 PRO A O 1
ATOM 2032 N N . THR A 1 265 ? 19.072 2.455 -16.167 1.00 95.06 265 THR A N 1
ATOM 2033 C CA . THR A 1 265 ? 20.074 1.462 -16.603 1.00 95.06 265 THR A CA 1
ATOM 2034 C C . THR A 1 265 ? 19.488 0.075 -16.875 1.00 95.06 265 THR A C 1
ATOM 2036 O O . THR A 1 265 ? 20.028 -0.676 -17.687 1.00 95.06 265 THR A O 1
ATOM 2039 N N . TRP A 1 266 ? 18.358 -0.271 -16.245 1.00 94.25 266 TRP A N 1
ATOM 2040 C CA . TRP A 1 266 ? 17.705 -1.574 -16.404 1.00 94.25 266 TRP A CA 1
ATOM 2041 C C . TRP A 1 266 ? 17.303 -1.879 -17.852 1.00 94.25 266 TRP A C 1
ATOM 2043 O O . TRP A 1 266 ? 17.220 -3.053 -18.211 1.00 94.25 266 TRP A O 1
ATOM 2053 N N . GLN A 1 267 ? 17.080 -0.854 -18.683 1.00 96.38 267 GLN A N 1
ATOM 2054 C CA . GLN A 1 267 ? 16.630 -1.017 -20.067 1.00 96.38 267 GLN A CA 1
ATOM 2055 C C . GLN A 1 267 ? 17.757 -1.432 -21.027 1.00 96.38 267 GLN A C 1
ATOM 2057 O O . GLN A 1 267 ? 17.485 -1.725 -22.191 1.00 96.38 267 GLN A O 1
ATOM 2062 N N . PHE A 1 268 ? 19.007 -1.469 -20.550 1.00 96.06 268 PHE A N 1
ATOM 2063 C CA . PHE A 1 268 ? 20.184 -1.791 -21.349 1.00 96.06 268 PHE A CA 1
ATOM 2064 C C . PHE A 1 268 ? 20.839 -3.107 -20.915 1.00 96.06 268 PHE A C 1
ATOM 2066 O O . PHE A 1 268 ? 20.929 -3.444 -19.726 1.00 96.06 268 PHE A O 1
ATOM 2073 N N . ALA A 1 269 ? 21.336 -3.844 -21.904 1.00 93.38 269 ALA A N 1
ATOM 2074 C CA . ALA A 1 269 ? 22.183 -5.011 -21.728 1.00 93.38 269 ALA A CA 1
ATOM 2075 C C . ALA A 1 269 ? 23.075 -5.194 -22.962 1.00 93.38 269 ALA A C 1
ATOM 2077 O O . ALA A 1 269 ? 22.615 -5.029 -24.088 1.00 93.38 269 ALA A O 1
ATOM 2078 N N . GLU A 1 270 ? 24.347 -5.547 -22.749 1.00 90.88 270 GLU A N 1
ATOM 2079 C CA . GLU A 1 270 ? 25.274 -5.926 -23.832 1.00 90.88 270 GLU A CA 1
ATOM 2080 C C . GLU A 1 270 ? 25.355 -4.875 -24.965 1.00 90.88 270 GLU A C 1
ATOM 2082 O O . GLU A 1 270 ? 25.305 -5.208 -26.149 1.00 90.88 270 GLU A O 1
ATOM 2087 N N . GLY A 1 271 ? 25.427 -3.587 -24.594 1.00 91.81 271 GLY A N 1
ATOM 2088 C CA . GLY A 1 271 ? 25.533 -2.458 -25.535 1.00 91.81 271 GLY A CA 1
ATOM 2089 C C . GLY A 1 271 ? 24.265 -2.174 -26.348 1.00 91.81 271 GLY A C 1
ATOM 2090 O O . GLY A 1 271 ? 24.318 -1.484 -27.363 1.00 91.81 271 GLY A O 1
ATOM 2091 N N . ARG A 1 272 ? 23.119 -2.744 -25.957 1.00 93.50 272 ARG A N 1
ATOM 2092 C CA . ARG A 1 272 ? 21.837 -2.617 -26.664 1.00 93.50 272 ARG A CA 1
ATOM 2093 C C . ARG A 1 272 ? 20.686 -2.411 -25.685 1.00 93.50 272 ARG A C 1
ATOM 2095 O O . ARG A 1 272 ? 20.823 -2.633 -24.481 1.00 93.50 272 ARG A O 1
ATOM 2102 N N . THR A 1 273 ? 19.535 -1.996 -26.203 1.00 95.19 273 THR A N 1
ATOM 2103 C CA . THR A 1 273 ? 18.281 -2.030 -25.446 1.00 95.19 273 THR A CA 1
ATOM 2104 C C . THR A 1 273 ? 17.798 -3.470 -25.296 1.00 95.19 273 THR A C 1
ATOM 2106 O O . THR A 1 273 ? 17.989 -4.302 -26.188 1.00 95.19 273 THR A O 1
ATOM 2109 N N . ILE A 1 274 ? 17.181 -3.786 -24.157 1.00 95.06 274 ILE A N 1
ATOM 2110 C CA . ILE A 1 274 ? 16.593 -5.109 -23.940 1.00 95.06 274 ILE A CA 1
ATOM 2111 C C . ILE A 1 274 ? 15.474 -5.370 -24.956 1.00 95.06 274 ILE A C 1
ATOM 2113 O O . ILE A 1 274 ? 14.669 -4.490 -25.279 1.00 95.06 274 ILE A O 1
ATOM 2117 N N . ALA A 1 275 ? 15.412 -6.603 -25.459 1.00 92.75 275 ALA A N 1
ATOM 2118 C CA . ALA A 1 275 ? 14.390 -6.999 -26.415 1.00 92.75 275 ALA A CA 1
ATOM 2119 C C . ALA A 1 275 ? 12.986 -6.879 -25.796 1.00 92.75 275 ALA A C 1
ATOM 2121 O O . ALA A 1 275 ? 12.780 -7.141 -24.614 1.00 92.75 275 ALA A O 1
ATOM 2122 N N . GLY A 1 276 ? 12.004 -6.468 -26.602 1.00 92.81 276 GLY A N 1
ATOM 2123 C CA . GLY A 1 276 ? 10.614 -6.344 -26.155 1.00 92.81 276 GLY A CA 1
ATOM 2124 C C . GLY A 1 276 ? 10.282 -5.066 -25.375 1.00 92.81 276 GLY A C 1
ATOM 2125 O O . GLY A 1 276 ? 9.105 -4.840 -25.096 1.00 92.81 276 GLY A O 1
ATOM 2126 N N . LEU A 1 277 ? 11.256 -4.187 -25.104 1.00 93.94 277 LEU A N 1
ATOM 2127 C CA . LEU A 1 277 ? 11.034 -2.917 -24.399 1.00 93.94 277 LEU A CA 1
ATOM 2128 C C . LEU A 1 277 ? 9.845 -2.094 -24.944 1.00 93.94 277 LEU A C 1
ATOM 2130 O O . LEU A 1 277 ? 8.996 -1.716 -24.136 1.00 93.94 277 LEU A O 1
ATOM 2134 N N . PRO A 1 278 ? 9.668 -1.893 -26.269 1.00 94.56 278 PRO A N 1
ATOM 2135 C CA . PRO A 1 278 ? 8.517 -1.141 -26.776 1.00 94.56 278 PRO A CA 1
ATOM 2136 C C . PRO A 1 278 ? 7.162 -1.744 -26.388 1.00 94.56 278 PRO A C 1
ATOM 2138 O O . PRO A 1 278 ? 6.194 -1.021 -26.171 1.00 94.56 278 PRO A O 1
ATOM 2141 N N . ALA A 1 279 ? 7.065 -3.074 -26.308 1.00 94.31 279 ALA A N 1
ATOM 2142 C CA . ALA A 1 279 ? 5.828 -3.741 -25.915 1.00 94.31 279 ALA A CA 1
ATOM 2143 C C . ALA A 1 279 ? 5.564 -3.592 -24.411 1.00 94.31 279 ALA A C 1
ATOM 2145 O O . ALA A 1 279 ? 4.427 -3.334 -24.025 1.00 94.31 279 ALA A O 1
ATOM 2146 N N . VAL A 1 280 ? 6.612 -3.674 -23.585 1.00 93.31 280 VAL A N 1
ATOM 2147 C CA . VAL A 1 280 ? 6.537 -3.408 -22.139 1.00 93.31 280 VAL A CA 1
ATOM 2148 C C . VAL A 1 280 ? 6.049 -1.983 -21.887 1.00 93.31 280 VAL A C 1
ATOM 2150 O O . VAL A 1 280 ? 5.077 -1.796 -21.163 1.00 93.31 280 VAL A O 1
ATOM 2153 N N . LEU A 1 281 ? 6.660 -0.983 -22.530 1.00 92.19 281 LEU A N 1
ATOM 2154 C CA . LEU A 1 281 ? 6.294 0.425 -22.343 1.00 92.19 281 LEU A CA 1
ATOM 2155 C C . LEU A 1 281 ? 4.862 0.733 -22.792 1.00 92.19 281 LEU A C 1
ATOM 2157 O O . LEU A 1 281 ? 4.204 1.556 -22.161 1.00 92.19 281 LEU A O 1
ATOM 2161 N N . ARG A 1 282 ? 4.365 0.058 -23.838 1.00 91.25 282 ARG A N 1
ATOM 2162 C CA . ARG A 1 282 ? 2.970 0.185 -24.295 1.00 91.25 282 ARG A CA 1
ATOM 2163 C C . ARG A 1 282 ? 1.958 -0.506 -23.382 1.00 91.25 282 ARG A C 1
ATOM 2165 O O . ARG A 1 282 ? 0.851 -0.007 -23.249 1.00 91.25 282 ARG A O 1
ATOM 2172 N N . ALA A 1 283 ? 2.308 -1.653 -22.799 1.00 89.06 283 ALA A N 1
ATOM 2173 C CA . ALA A 1 283 ? 1.422 -2.402 -21.901 1.00 89.06 283 ALA A CA 1
ATOM 2174 C C . ALA A 1 283 ? 1.411 -1.850 -20.466 1.00 89.06 283 ALA A C 1
ATOM 2176 O O . ALA A 1 283 ? 0.583 -2.246 -19.650 1.00 89.06 283 ALA A O 1
ATOM 2177 N N . ARG A 1 284 ? 2.361 -0.974 -20.145 1.00 87.12 284 ARG A N 1
ATOM 2178 C CA . ARG A 1 284 ? 2.555 -0.403 -18.818 1.00 87.12 284 ARG A CA 1
ATOM 2179 C C . ARG A 1 284 ? 1.377 0.503 -18.411 1.00 87.12 284 ARG A C 1
ATOM 2181 O O . ARG A 1 284 ? 1.047 1.414 -19.172 1.00 87.12 284 ARG A O 1
ATOM 2188 N N . PRO A 1 285 ? 0.824 0.347 -17.194 1.00 81.38 285 PRO A N 1
ATOM 2189 C CA . PRO A 1 285 ? -0.151 1.283 -16.637 1.00 81.38 285 PRO A CA 1
ATOM 2190 C C . PRO A 1 285 ? 0.404 2.706 -16.552 1.00 81.38 285 PRO A C 1
ATOM 2192 O O . PRO A 1 285 ? 1.586 2.903 -16.266 1.00 81.38 285 PRO A O 1
ATOM 2195 N N . GLU A 1 286 ? -0.449 3.714 -16.736 1.00 73.56 286 GLU A N 1
ATOM 2196 C CA . GLU A 1 286 ? 0.003 5.106 -16.824 1.00 73.56 286 GLU A CA 1
ATOM 2197 C C . GLU A 1 286 ? 0.751 5.585 -15.564 1.00 73.56 286 GLU A C 1
ATOM 2199 O O . GLU A 1 286 ? 1.731 6.326 -15.683 1.00 73.56 286 GLU A O 1
ATOM 2204 N N . GLY A 1 287 ? 0.344 5.107 -14.382 1.00 68.81 287 GLY A N 1
ATOM 2205 C CA . GLY A 1 287 ? 0.959 5.437 -13.091 1.00 68.81 287 GLY A CA 1
ATOM 2206 C C . GLY A 1 287 ? 2.279 4.717 -12.786 1.00 68.81 287 GLY A C 1
ATOM 2207 O O . GLY A 1 287 ? 3.003 5.140 -11.890 1.00 68.81 287 GLY A O 1
ATOM 2208 N N . LEU A 1 288 ? 2.641 3.666 -13.532 1.00 73.62 288 LEU A N 1
ATOM 2209 C CA . LEU A 1 288 ? 3.874 2.912 -13.292 1.00 73.62 288 LEU A CA 1
ATOM 2210 C C . LEU A 1 288 ? 5.066 3.630 -13.952 1.00 73.62 288 LEU A C 1
ATOM 2212 O O . LEU A 1 288 ? 5.395 3.391 -15.111 1.00 73.62 288 LEU A O 1
ATOM 2216 N N . ARG A 1 289 ? 5.718 4.548 -13.235 1.00 81.25 289 ARG A N 1
ATOM 2217 C CA . ARG A 1 289 ? 6.847 5.366 -13.729 1.00 81.25 289 ARG A CA 1
ATOM 2218 C C . ARG A 1 289 ? 7.979 5.402 -12.704 1.00 81.25 289 ARG A C 1
ATOM 2220 O O . ARG A 1 289 ? 7.823 4.926 -11.586 1.00 81.25 289 ARG A O 1
ATOM 2227 N N . GLY A 1 290 ? 9.123 5.953 -13.075 1.00 82.38 290 GLY A N 1
ATOM 2228 C CA . GLY A 1 290 ? 10.151 6.336 -12.121 1.00 82.38 290 GLY A CA 1
ATOM 2229 C C . GLY A 1 290 ? 10.781 5.178 -11.362 1.00 82.38 290 GLY A C 1
ATOM 2230 O O . GLY A 1 290 ? 10.927 4.067 -11.896 1.00 82.38 290 GLY A O 1
ATOM 2231 N N . PRO A 1 291 ? 11.117 5.435 -10.088 1.00 75.44 291 PRO A N 1
ATOM 2232 C CA . PRO A 1 291 ? 11.583 4.415 -9.156 1.00 75.44 291 PRO A CA 1
ATOM 2233 C C . PRO A 1 291 ? 10.668 3.183 -9.116 1.00 75.44 291 PRO A C 1
ATOM 2235 O O . PRO A 1 291 ? 11.148 2.058 -8.999 1.00 75.44 291 PRO A O 1
ATOM 2238 N N . THR A 1 292 ? 9.360 3.373 -9.291 1.00 69.06 292 THR A N 1
ATOM 2239 C CA . THR A 1 292 ? 8.364 2.304 -9.238 1.00 69.06 292 THR A CA 1
ATOM 2240 C C . THR A 1 292 ? 8.479 1.341 -10.419 1.00 69.06 292 THR A C 1
ATOM 2242 O O . THR A 1 292 ? 8.525 0.123 -10.233 1.00 69.06 292 THR A O 1
ATOM 2245 N N . LEU A 1 293 ? 8.619 1.863 -11.645 1.00 81.69 293 LEU A N 1
ATOM 2246 C CA . LEU A 1 293 ? 8.898 1.021 -12.814 1.00 81.69 293 LEU A CA 1
ATOM 2247 C C . LEU A 1 293 ? 10.270 0.350 -12.697 1.00 81.69 293 LEU A C 1
ATOM 2249 O O . LEU A 1 293 ? 10.410 -0.817 -13.065 1.00 81.69 293 LEU A O 1
ATOM 2253 N N . HIS A 1 294 ? 11.272 1.068 -12.179 1.00 82.81 294 HIS A N 1
ATOM 2254 C CA . HIS A 1 294 ? 12.591 0.493 -11.930 1.00 82.81 294 HIS A CA 1
ATOM 2255 C C . HIS A 1 294 ? 12.488 -0.734 -11.026 1.00 82.81 294 HIS A C 1
ATOM 2257 O O . HIS A 1 294 ? 12.908 -1.811 -11.443 1.00 82.81 294 HIS A O 1
ATOM 2263 N N . GLY A 1 295 ? 11.886 -0.594 -9.840 1.00 75.94 295 GLY A N 1
ATOM 2264 C CA . GLY A 1 295 ? 11.703 -1.704 -8.906 1.00 75.94 295 GLY A CA 1
ATOM 2265 C C . GLY A 1 295 ? 10.926 -2.854 -9.542 1.00 75.94 295 GLY A C 1
ATOM 2266 O O . GLY A 1 295 ? 11.330 -4.012 -9.458 1.00 75.94 295 GLY A O 1
ATOM 2267 N N . TRP A 1 296 ? 9.864 -2.556 -10.295 1.00 83.19 296 TRP A N 1
ATOM 2268 C CA . TRP A 1 296 ? 9.115 -3.598 -10.991 1.00 83.19 296 TRP A CA 1
ATOM 2269 C C . TRP A 1 296 ? 9.989 -4.406 -11.963 1.00 83.19 296 TRP A C 1
ATOM 2271 O O . TRP A 1 296 ? 9.939 -5.639 -11.931 1.00 83.19 296 TRP A O 1
ATOM 2281 N N . MET A 1 297 ? 10.813 -3.729 -12.772 1.00 86.31 297 MET A N 1
ATOM 2282 C CA . MET A 1 297 ? 11.694 -4.340 -13.773 1.00 86.31 297 MET A CA 1
ATOM 2283 C C . MET A 1 297 ? 12.884 -5.096 -13.172 1.00 86.31 297 MET A C 1
ATOM 2285 O O . MET A 1 297 ? 13.352 -6.058 -13.788 1.00 86.31 297 MET A O 1
ATOM 2289 N N . THR A 1 298 ? 13.395 -4.672 -12.013 1.00 83.44 298 THR A N 1
ATOM 2290 C CA . THR A 1 298 ? 14.623 -5.223 -11.414 1.00 83.44 298 THR A CA 1
ATOM 2291 C C . THR A 1 298 ? 14.373 -6.238 -10.301 1.00 83.44 298 THR A C 1
ATOM 2293 O O . THR A 1 298 ? 15.239 -7.077 -10.063 1.00 83.44 298 THR A O 1
ATOM 2296 N N . THR A 1 299 ? 13.187 -6.261 -9.688 1.00 79.25 299 THR A N 1
ATOM 2297 C CA . THR A 1 299 ? 12.819 -7.253 -8.666 1.00 79.25 299 THR A CA 1
ATOM 2298 C C . THR A 1 299 ? 12.328 -8.563 -9.290 1.00 79.25 299 THR A C 1
ATOM 2300 O O . THR A 1 299 ? 11.471 -8.552 -10.182 1.00 79.25 299 THR A O 1
ATOM 2303 N N . ALA A 1 300 ? 12.832 -9.694 -8.787 1.00 77.31 300 ALA A N 1
ATOM 2304 C CA . ALA A 1 300 ? 12.420 -11.042 -9.183 1.00 77.31 300 ALA A CA 1
ATOM 2305 C C . ALA A 1 300 ? 10.901 -11.261 -9.030 1.00 77.31 300 ALA A C 1
ATOM 2307 O O . ALA A 1 300 ? 10.269 -10.674 -8.151 1.00 77.31 300 ALA A O 1
ATOM 2308 N N . LYS A 1 301 ? 10.300 -12.057 -9.923 1.00 77.81 301 LYS A N 1
ATOM 2309 C CA . LYS A 1 301 ? 8.855 -12.341 -9.926 1.00 77.81 301 LYS A CA 1
ATOM 2310 C C . LYS A 1 301 ? 8.634 -13.855 -9.891 1.00 77.81 301 LYS A C 1
ATOM 2312 O O . LYS A 1 301 ? 9.121 -14.519 -10.802 1.00 77.81 301 LYS A O 1
ATOM 2317 N N . PRO A 1 302 ? 7.867 -14.412 -8.936 1.00 74.56 302 PRO A N 1
ATOM 2318 C CA . PRO A 1 302 ? 7.658 -15.864 -8.799 1.00 74.56 302 PRO A CA 1
ATOM 2319 C C . PRO A 1 302 ? 7.134 -16.561 -10.050 1.00 74.56 302 PRO A C 1
ATOM 2321 O O . PRO A 1 302 ? 7.410 -17.735 -10.274 1.00 74.56 302 PRO A O 1
ATOM 2324 N N . THR A 1 303 ? 6.377 -15.832 -10.868 1.00 78.56 303 THR A N 1
ATOM 2325 C CA . THR A 1 303 ? 5.810 -16.296 -12.138 1.00 78.56 303 THR A CA 1
ATOM 2326 C C . THR A 1 303 ? 6.837 -16.355 -13.273 1.00 78.56 303 THR A C 1
ATOM 2328 O O . THR A 1 303 ? 6.599 -17.017 -14.280 1.00 78.56 303 THR A O 1
ATOM 2331 N N . LEU A 1 304 ? 7.992 -15.700 -13.119 1.00 82.00 304 LEU A N 1
ATOM 2332 C CA . LEU A 1 304 ? 9.105 -15.704 -14.064 1.00 82.00 304 LEU A CA 1
ATOM 2333 C C . LEU A 1 304 ? 10.184 -16.668 -13.567 1.00 82.00 304 LEU A C 1
ATOM 2335 O O . LEU A 1 304 ? 11.163 -16.266 -12.935 1.00 82.00 304 LEU A O 1
ATOM 2339 N N . ARG A 1 305 ? 9.996 -17.963 -13.844 1.00 88.31 305 ARG A N 1
ATOM 2340 C CA . ARG A 1 305 ? 10.957 -19.013 -13.473 1.00 88.31 305 ARG A CA 1
ATOM 2341 C C . ARG A 1 305 ? 11.698 -19.537 -14.688 1.00 88.31 305 ARG A C 1
ATOM 2343 O O . ARG A 1 305 ? 11.084 -19.912 -15.684 1.00 88.31 305 ARG A O 1
ATOM 2350 N N . LEU A 1 306 ? 13.017 -19.613 -14.571 1.00 86.38 306 LEU A N 1
ATOM 2351 C CA . LEU A 1 306 ? 13.905 -20.223 -1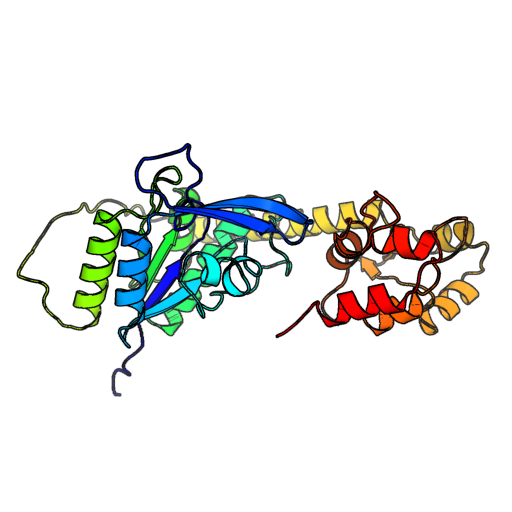5.550 1.00 86.38 306 LEU A CA 1
ATOM 2352 C C . LEU A 1 306 ? 14.616 -21.397 -14.888 1.00 86.38 306 LEU A C 1
ATOM 2354 O O . LEU A 1 306 ? 15.473 -21.212 -14.027 1.00 86.38 306 LEU A O 1
ATOM 2358 N N . ALA A 1 307 ? 14.232 -22.616 -15.274 1.00 85.50 307 ALA A N 1
ATOM 2359 C CA . ALA A 1 307 ? 14.612 -23.833 -14.559 1.00 85.50 307 ALA A CA 1
ATOM 2360 C C . ALA A 1 307 ? 14.302 -23.710 -13.048 1.00 85.50 307 ALA A C 1
ATOM 2362 O O . ALA A 1 307 ? 13.131 -23.659 -12.675 1.00 85.50 307 ALA A O 1
ATOM 2363 N N . ALA A 1 308 ? 15.324 -23.643 -12.190 1.00 81.56 308 ALA A N 1
ATOM 2364 C CA . ALA A 1 308 ? 15.173 -23.509 -10.738 1.00 81.56 308 ALA A CA 1
ATOM 2365 C C . ALA A 1 308 ? 15.265 -22.056 -10.221 1.00 81.56 308 ALA A C 1
ATOM 2367 O O . ALA A 1 308 ? 15.050 -21.825 -9.034 1.00 81.56 308 ALA A O 1
ATOM 2368 N N . GLU A 1 309 ? 15.564 -21.078 -11.079 1.00 87.88 309 GLU A N 1
ATOM 2369 C CA . GLU A 1 309 ? 15.821 -19.684 -10.698 1.00 87.88 309 GLU A CA 1
ATOM 2370 C C . GLU A 1 309 ? 14.572 -18.808 -10.900 1.00 87.88 309 GLU A C 1
ATOM 2372 O O . GLU A 1 309 ? 13.949 -18.847 -11.964 1.00 87.88 309 GLU A O 1
ATOM 2377 N N . ILE A 1 310 ? 14.217 -17.996 -9.898 1.00 84.38 310 ILE A N 1
ATOM 2378 C CA . ILE A 1 310 ? 13.220 -16.923 -10.029 1.00 84.38 310 ILE A CA 1
ATOM 2379 C C . ILE A 1 310 ? 13.949 -15.666 -10.507 1.00 84.38 310 ILE A C 1
ATOM 2381 O O . ILE A 1 310 ? 14.890 -15.212 -9.860 1.00 84.38 310 ILE A O 1
ATOM 2385 N N . VAL A 1 311 ? 13.517 -15.095 -11.630 1.00 86.88 311 VAL A N 1
ATOM 2386 C CA . VAL A 1 311 ? 14.207 -13.968 -12.273 1.00 86.88 311 VAL A CA 1
ATOM 2387 C C . VAL A 1 311 ? 13.336 -12.713 -12.334 1.00 86.88 311 VAL A C 1
ATOM 2389 O O . VAL A 1 311 ? 12.117 -12.756 -12.166 1.00 86.88 311 VAL A O 1
ATOM 2392 N N . SER A 1 312 ? 13.964 -11.556 -12.549 1.00 87.94 312 SER A N 1
ATOM 2393 C CA . SER A 1 312 ? 13.259 -10.284 -12.752 1.00 87.94 312 SER A CA 1
ATOM 2394 C C . SER A 1 312 ? 12.764 -10.128 -14.195 1.00 87.94 312 SER A C 1
ATOM 2396 O O . SER A 1 312 ? 13.299 -10.780 -15.096 1.00 87.94 312 SER A O 1
ATOM 2398 N N . PRO A 1 313 ? 11.786 -9.239 -14.465 1.00 93.50 313 PRO A N 1
ATOM 2399 C CA . PRO A 1 313 ? 11.338 -8.943 -15.827 1.00 93.50 313 PRO A CA 1
ATOM 2400 C C . PRO A 1 313 ? 12.473 -8.519 -16.760 1.00 93.50 313 PRO A C 1
ATOM 2402 O O . PRO A 1 313 ? 12.524 -8.950 -17.911 1.00 93.50 313 PRO A O 1
ATOM 2405 N N . ARG A 1 314 ? 13.424 -7.719 -16.260 1.00 95.06 314 ARG A N 1
ATOM 2406 C CA . ARG A 1 314 ? 14.634 -7.363 -17.005 1.00 95.06 314 ARG A CA 1
ATOM 2407 C C . ARG A 1 314 ? 15.426 -8.604 -17.397 1.00 95.06 314 ARG A C 1
ATOM 2409 O O . ARG A 1 314 ? 15.808 -8.733 -18.555 1.00 95.06 314 ARG A O 1
ATOM 2416 N N . GLU A 1 315 ? 15.702 -9.485 -16.442 1.00 94.25 315 GLU A N 1
ATOM 2417 C CA . GLU A 1 315 ? 16.544 -10.656 -16.678 1.00 94.25 315 GLU A CA 1
ATOM 2418 C C . GLU A 1 315 ? 15.866 -11.670 -17.606 1.00 94.25 315 GLU A C 1
ATOM 2420 O O . GLU A 1 315 ? 16.511 -12.225 -18.495 1.00 94.25 315 GLU A O 1
ATOM 2425 N N . TRP A 1 316 ? 14.548 -11.828 -17.477 1.00 95.62 316 TRP A N 1
ATOM 2426 C CA . TRP A 1 316 ? 13.717 -12.595 -18.401 1.00 95.62 316 TRP A CA 1
ATOM 2427 C C . TRP A 1 316 ? 13.876 -12.115 -19.851 1.00 95.62 316 TRP A C 1
ATOM 2429 O O . TRP A 1 316 ? 14.178 -12.908 -20.745 1.00 95.62 316 TRP A O 1
ATOM 2439 N N . LEU A 1 317 ? 13.735 -10.806 -20.086 1.00 95.81 317 LEU A N 1
ATOM 2440 C CA . LEU A 1 317 ? 13.861 -10.218 -21.424 1.00 95.81 317 LEU A CA 1
ATOM 2441 C C . LEU A 1 317 ? 15.302 -10.238 -21.933 1.00 95.81 317 LEU A C 1
ATOM 2443 O O . LEU A 1 317 ? 15.534 -10.503 -23.111 1.00 95.81 317 LEU A O 1
ATOM 2447 N N . ARG A 1 318 ? 16.281 -10.007 -21.051 1.00 94.81 318 ARG A N 1
ATOM 2448 C CA . ARG A 1 318 ? 17.706 -10.069 -21.395 1.00 94.81 318 ARG A CA 1
ATOM 2449 C C . ARG A 1 318 ? 18.105 -11.456 -21.897 1.00 94.81 318 ARG A C 1
ATOM 2451 O O . ARG A 1 318 ? 18.866 -11.556 -22.851 1.00 94.81 318 ARG A O 1
ATOM 2458 N N . ARG A 1 319 ? 17.564 -12.518 -21.291 1.00 93.56 319 ARG A N 1
ATOM 2459 C CA . ARG A 1 319 ? 17.774 -13.912 -21.718 1.00 93.56 319 ARG A CA 1
ATOM 2460 C C . ARG A 1 319 ? 16.955 -14.301 -22.962 1.00 93.56 319 ARG A C 1
ATOM 2462 O O . ARG A 1 319 ? 17.047 -15.436 -23.417 1.00 93.56 319 ARG A O 1
ATOM 2469 N N . GLY A 1 320 ? 16.190 -13.369 -23.539 1.00 93.00 320 GLY A N 1
ATOM 2470 C CA . GLY A 1 320 ? 15.470 -13.555 -24.802 1.00 93.00 320 GLY A CA 1
ATOM 2471 C C . GLY A 1 320 ? 14.134 -14.291 -24.680 1.00 93.00 320 GLY A C 1
ATOM 2472 O O . GLY A 1 320 ? 13.630 -14.792 -25.684 1.00 93.00 320 GLY A O 1
ATOM 2473 N N . HIS A 1 321 ? 13.558 -14.379 -23.479 1.00 95.19 321 HIS A N 1
ATOM 2474 C CA . HIS A 1 321 ? 12.259 -15.023 -23.276 1.00 95.19 321 HIS A CA 1
ATOM 2475 C C . HIS A 1 321 ? 11.080 -14.135 -23.714 1.00 95.19 321 HIS A C 1
ATOM 2477 O O . HIS A 1 321 ? 11.226 -12.930 -23.926 1.00 95.19 321 HIS A O 1
ATOM 2483 N N . ASP A 1 322 ? 9.894 -14.742 -23.867 1.00 93.94 322 ASP A N 1
ATOM 2484 C CA . ASP A 1 322 ? 8.728 -14.092 -24.480 1.00 93.94 322 ASP A CA 1
ATOM 2485 C C . ASP A 1 322 ? 8.273 -12.849 -23.696 1.00 93.94 322 ASP A C 1
ATOM 2487 O O . ASP A 1 322 ? 7.972 -12.903 -22.499 1.00 93.94 322 ASP A O 1
ATOM 2491 N N . VAL A 1 323 ? 8.181 -11.724 -24.406 1.00 96.12 323 VAL A N 1
ATOM 2492 C CA . VAL A 1 323 ? 7.696 -10.447 -23.881 1.00 96.12 323 VAL A CA 1
ATOM 2493 C C . VAL A 1 323 ? 6.218 -10.498 -23.501 1.00 96.12 323 VAL A C 1
ATOM 2495 O O . VAL A 1 323 ? 5.797 -9.753 -22.617 1.00 96.12 323 VAL A O 1
ATOM 2498 N N . ARG A 1 324 ? 5.426 -11.399 -24.102 1.00 94.44 324 ARG A N 1
ATOM 2499 C CA . ARG A 1 324 ? 3.994 -11.527 -23.791 1.00 94.44 324 ARG A CA 1
ATOM 2500 C C . ARG A 1 324 ? 3.740 -11.883 -22.331 1.00 94.44 324 ARG A C 1
ATOM 2502 O O . ARG A 1 324 ? 2.773 -11.387 -21.756 1.00 94.44 324 ARG A O 1
ATOM 2509 N N . THR A 1 325 ? 4.625 -12.669 -21.716 1.00 91.62 325 THR A N 1
ATOM 2510 C CA . THR A 1 325 ? 4.565 -12.982 -20.282 1.00 91.62 325 THR A CA 1
ATOM 2511 C C . THR A 1 325 ? 4.679 -11.709 -19.446 1.00 91.62 325 THR A C 1
ATOM 2513 O O . THR A 1 325 ? 3.884 -11.486 -18.538 1.00 91.62 325 THR A O 1
ATOM 2516 N N . ILE A 1 326 ? 5.615 -10.825 -19.803 1.00 93.00 326 ILE A N 1
ATOM 2517 C CA . ILE A 1 326 ? 5.833 -9.549 -19.112 1.00 93.00 326 ILE A CA 1
ATOM 2518 C C . ILE A 1 326 ? 4.636 -8.616 -19.302 1.00 93.00 326 ILE A C 1
ATOM 2520 O O . ILE A 1 326 ? 4.143 -8.049 -18.331 1.00 93.00 326 ILE A O 1
ATOM 2524 N N . THR A 1 327 ? 4.118 -8.489 -20.527 1.00 92.06 327 THR A N 1
ATOM 2525 C CA . THR A 1 327 ? 2.938 -7.649 -20.785 1.00 92.06 327 THR A CA 1
ATOM 2526 C C . THR A 1 327 ? 1.675 -8.193 -20.114 1.00 92.06 327 THR A C 1
ATOM 2528 O O . THR A 1 327 ? 0.842 -7.409 -19.675 1.00 92.06 327 THR A O 1
ATOM 2531 N N . GLY A 1 328 ? 1.545 -9.518 -19.979 1.00 82.19 328 GLY A N 1
ATOM 2532 C CA . GLY A 1 328 ? 0.461 -10.151 -19.225 1.00 82.19 328 GLY A CA 1
ATOM 2533 C C . GLY A 1 328 ? 0.522 -9.806 -17.736 1.00 82.19 328 GLY A C 1
ATOM 2534 O O . GLY A 1 328 ? -0.480 -9.375 -17.171 1.00 82.19 328 GLY A O 1
ATOM 2535 N N . LEU A 1 329 ? 1.708 -9.885 -17.123 1.00 82.62 329 LEU A N 1
ATOM 2536 C CA . LEU A 1 329 ? 1.908 -9.479 -15.724 1.00 82.62 329 LEU A CA 1
ATOM 2537 C C . LEU A 1 329 ? 1.649 -7.983 -15.501 1.00 82.62 329 LEU A C 1
ATOM 2539 O O . LEU A 1 329 ? 1.119 -7.599 -14.461 1.00 82.62 329 LEU A O 1
ATOM 2543 N N . LEU A 1 330 ? 1.986 -7.134 -16.475 1.00 78.56 330 LEU A N 1
ATOM 2544 C CA . LEU A 1 330 ? 1.640 -5.711 -16.421 1.00 78.56 330 LEU A CA 1
ATOM 2545 C C . LEU A 1 330 ? 0.129 -5.477 -16.505 1.00 78.56 330 LEU A C 1
ATOM 2547 O O . LEU A 1 330 ? -0.371 -4.586 -15.834 1.00 78.56 330 LEU A O 1
ATOM 2551 N N . SER A 1 331 ? -0.608 -6.283 -17.273 1.00 68.81 331 SER A N 1
ATOM 2552 C CA . SER A 1 331 ? -2.068 -6.147 -17.378 1.00 68.81 331 SER A CA 1
ATOM 2553 C C . SER A 1 331 ? -2.823 -6.565 -16.112 1.00 68.81 331 SER A C 1
ATOM 2555 O O . SER A 1 331 ? -3.935 -6.103 -15.890 1.00 68.81 331 SER A O 1
ATOM 2557 N N . THR A 1 332 ? -2.216 -7.401 -15.265 1.00 63.81 332 THR A N 1
ATOM 2558 C CA . THR A 1 332 ? -2.726 -7.703 -13.915 1.00 63.81 332 THR A CA 1
ATOM 2559 C C . THR A 1 332 ? -2.325 -6.647 -12.881 1.00 63.81 332 THR A C 1
ATOM 2561 O O . THR A 1 332 ? -2.774 -6.691 -11.741 1.00 63.81 332 THR A O 1
ATOM 2564 N N . PHE A 1 333 ? -1.456 -5.708 -13.259 1.00 50.75 333 PHE A N 1
ATOM 2565 C CA . PHE A 1 333 ? -0.932 -4.662 -12.396 1.00 50.75 333 PHE A CA 1
ATOM 2566 C C . PHE A 1 333 ? -1.790 -3.401 -12.563 1.00 50.75 333 PHE A C 1
ATOM 2568 O O . PHE A 1 333 ? -1.567 -2.602 -13.465 1.00 50.75 333 PHE A O 1
ATOM 2575 N N . GLY A 1 334 ? -2.795 -3.235 -11.703 1.00 42.72 334 GLY A N 1
ATOM 2576 C CA . GLY A 1 334 ? -3.733 -2.108 -11.732 1.00 42.72 334 GLY A CA 1
ATOM 2577 C C . GLY A 1 334 ? -5.162 -2.550 -12.048 1.00 42.72 334 GLY A C 1
ATOM 2578 O O . GLY A 1 334 ? -5.474 -2.855 -13.192 1.00 42.72 334 GLY A O 1
ATOM 2579 N N . TYR A 1 335 ? -6.013 -2.525 -11.019 1.00 27.41 335 TYR A N 1
ATOM 2580 C CA . TYR A 1 335 ? -7.456 -2.794 -11.036 1.00 27.41 335 TYR A CA 1
ATOM 2581 C C . TYR A 1 335 ? -7.897 -4.195 -11.508 1.00 27.41 335 TYR A C 1
ATOM 2583 O O . TYR A 1 335 ? -8.044 -4.480 -12.698 1.00 27.41 335 TYR A O 1
ATOM 2591 N N . ARG A 1 336 ? -8.296 -5.018 -10.535 1.00 28.45 336 ARG A N 1
ATOM 2592 C CA . ARG A 1 336 ? -9.735 -5.213 -10.319 1.00 28.45 336 ARG A CA 1
ATOM 2593 C C . ARG A 1 336 ? -10.130 -4.530 -9.024 1.00 28.45 336 ARG A C 1
ATOM 2595 O O . ARG A 1 336 ? -9.236 -4.408 -8.167 1.00 28.45 336 ARG A O 1
#